Protein AF-A0A7S3H6M9-F1 (afdb_monomer_lite)

Structure (mmCIF, N/CA/C/O backbone):
data_AF-A0A7S3H6M9-F1
#
_entry.id   AF-A0A7S3H6M9-F1
#
loop_
_atom_site.group_PDB
_atom_site.id
_atom_site.type_symbol
_atom_site.label_atom_id
_atom_site.label_alt_id
_atom_site.label_comp_id
_atom_site.label_asym_id
_atom_site.label_entity_id
_atom_site.label_seq_id
_atom_site.pdbx_PDB_ins_code
_atom_site.Cartn_x
_atom_site.Cartn_y
_atom_site.Cartn_z
_atom_site.occupancy
_atom_site.B_iso_or_equiv
_atom_site.auth_seq_id
_atom_site.auth_comp_id
_atom_site.auth_asym_id
_atom_site.auth_atom_id
_atom_site.pdbx_PDB_model_num
ATOM 1 N N . VAL A 1 1 ? -33.401 20.926 17.775 1.00 41.34 1 VAL A N 1
ATOM 2 C CA . VAL A 1 1 ? -32.895 20.623 16.416 1.00 41.34 1 VAL A CA 1
ATOM 3 C C . VAL A 1 1 ? -32.699 19.119 16.359 1.00 41.34 1 VAL A C 1
ATOM 5 O O . VAL A 1 1 ? -32.025 18.623 17.255 1.00 41.34 1 VAL A O 1
ATOM 8 N N . PRO A 1 2 ? -33.356 18.373 15.457 1.00 35.34 2 PRO A N 1
ATOM 9 C CA . PRO A 1 2 ? -33.189 16.928 15.424 1.00 35.34 2 PRO A CA 1
ATOM 10 C C . PRO A 1 2 ? -31.750 16.616 15.009 1.00 35.34 2 PRO A C 1
ATOM 12 O O . PRO A 1 2 ? -31.253 17.169 14.030 1.00 35.34 2 PRO A O 1
ATOM 15 N N . SER A 1 3 ? -31.089 15.779 15.808 1.00 41.53 3 SER A N 1
ATOM 16 C CA . SER A 1 3 ? -29.761 15.234 15.542 1.00 41.53 3 SER A CA 1
ATOM 17 C C . SER A 1 3 ? -29.779 14.544 14.180 1.00 41.53 3 SER A C 1
ATOM 19 O O . SER A 1 3 ? -30.542 13.597 13.982 1.00 41.53 3 SER A O 1
ATOM 21 N N . ALA A 1 4 ? -28.993 15.047 13.228 1.00 44.12 4 ALA A N 1
ATOM 22 C CA . ALA A 1 4 ? -28.746 14.329 11.990 1.00 44.12 4 ALA A CA 1
ATOM 23 C C . ALA A 1 4 ? -28.058 13.016 12.374 1.00 44.12 4 ALA A C 1
ATOM 25 O O . ALA A 1 4 ? -26.964 13.038 12.935 1.00 44.12 4 ALA A O 1
ATOM 26 N N . ALA A 1 5 ? -28.720 11.885 12.127 1.00 42.28 5 ALA A N 1
ATOM 27 C CA . ALA A 1 5 ? -28.075 10.585 12.207 1.00 42.28 5 ALA A CA 1
ATOM 28 C C . ALA A 1 5 ? -26.794 10.660 11.365 1.00 42.28 5 ALA A C 1
ATOM 30 O O . ALA A 1 5 ? -26.870 10.922 10.162 1.00 42.28 5 ALA A O 1
ATOM 31 N N . MET A 1 6 ? -25.629 10.528 12.007 1.00 45.34 6 MET A N 1
ATOM 32 C CA . MET A 1 6 ? -24.361 10.469 11.287 1.00 45.34 6 MET A CA 1
ATOM 33 C C . MET A 1 6 ? -24.470 9.309 10.303 1.00 45.34 6 MET A C 1
ATOM 35 O O . MET A 1 6 ? -24.822 8.195 10.696 1.00 45.34 6 MET A O 1
ATOM 39 N N . ALA A 1 7 ? -24.258 9.593 9.018 1.00 55.66 7 ALA A N 1
ATOM 40 C CA . ALA A 1 7 ? -24.188 8.550 8.011 1.00 55.66 7 ALA A CA 1
ATOM 41 C C . ALA A 1 7 ? -23.148 7.525 8.477 1.00 55.66 7 ALA A C 1
ATOM 43 O O . ALA A 1 7 ? -22.018 7.894 8.786 1.00 55.66 7 ALA A O 1
ATOM 44 N N . VAL A 1 8 ? -23.559 6.262 8.589 1.00 64.19 8 VAL A N 1
ATOM 45 C CA . VAL A 1 8 ? -22.667 5.166 8.971 1.00 64.19 8 VAL A CA 1
ATOM 46 C C . VAL A 1 8 ? -21.551 5.107 7.934 1.00 64.19 8 VAL A C 1
ATOM 48 O O . VAL A 1 8 ? -21.835 4.990 6.740 1.00 64.19 8 VAL A O 1
ATOM 51 N N . PHE A 1 9 ? -20.299 5.216 8.374 1.00 81.94 9 PHE A N 1
ATOM 52 C CA . PHE A 1 9 ? -19.151 5.035 7.500 1.00 81.94 9 PHE A CA 1
ATOM 53 C C . PHE A 1 9 ? -19.193 3.633 6.895 1.00 81.94 9 PHE A C 1
ATOM 55 O O . PHE A 1 9 ? -19.089 2.625 7.593 1.00 81.94 9 PHE A O 1
ATOM 62 N N . ALA A 1 10 ? -19.403 3.577 5.584 1.00 84.31 10 ALA A N 1
ATOM 63 C CA . ALA A 1 10 ? -19.536 2.340 4.835 1.00 84.31 10 ALA A CA 1
ATOM 64 C C . ALA A 1 10 ? -18.488 2.341 3.717 1.00 84.31 10 ALA A C 1
ATOM 66 O O . ALA A 1 10 ? -18.721 2.942 2.664 1.00 84.31 10 ALA A O 1
ATOM 67 N N . PRO A 1 11 ? -17.316 1.724 3.934 1.00 92.12 11 PRO A N 1
ATOM 68 C CA . PRO A 1 11 ? -16.320 1.605 2.886 1.00 92.12 11 PRO A CA 1
ATOM 69 C C . PRO A 1 11 ? -16.842 0.723 1.744 1.00 92.12 11 PRO A C 1
ATOM 71 O O . PRO A 1 11 ? -17.462 -0.319 1.966 1.00 92.12 11 PRO A O 1
ATOM 74 N N . CYS A 1 12 ? -16.567 1.123 0.507 1.00 96.12 12 CYS A N 1
ATOM 75 C CA . CYS A 1 12 ? -16.912 0.348 -0.677 1.00 96.12 12 CYS A CA 1
ATOM 76 C C . CYS A 1 12 ? -15.861 -0.736 -0.904 1.00 96.12 12 CYS A C 1
ATOM 78 O O . CYS A 1 12 ? -14.661 -0.464 -0.826 1.00 96.12 12 CYS A O 1
ATOM 80 N N . GLN A 1 13 ? -16.293 -1.952 -1.245 1.00 97.06 13 GLN A N 1
ATOM 81 C CA . GLN A 1 13 ? -15.363 -2.983 -1.694 1.00 97.06 13 GLN A CA 1
ATOM 82 C C . GLN A 1 13 ? -14.607 -2.480 -2.929 1.00 97.06 13 GLN A C 1
ATOM 84 O O . GLN A 1 13 ? -15.208 -2.013 -3.897 1.00 97.06 13 GLN A O 1
ATOM 89 N N . PHE A 1 14 ? -13.285 -2.590 -2.889 1.00 97.94 14 PHE A N 1
ATOM 90 C CA . PHE A 1 14 ? -12.404 -2.201 -3.976 1.00 97.94 14 PHE A CA 1
ATOM 91 C C . PHE A 1 14 ? -11.792 -3.453 -4.593 1.00 97.94 14 PHE A C 1
ATOM 93 O O . PHE A 1 14 ? -11.397 -4.381 -3.890 1.00 97.94 14 PHE A O 1
ATOM 100 N N . LYS A 1 15 ? -11.709 -3.489 -5.921 1.00 98.00 15 LYS A N 1
ATOM 101 C CA . LYS A 1 15 ? -11.002 -4.542 -6.645 1.00 98.00 15 LYS A CA 1
ATOM 102 C C . LYS A 1 15 ? -9.942 -3.885 -7.504 1.00 98.00 15 LYS A C 1
ATOM 104 O O . LYS A 1 15 ? -10.255 -3.027 -8.325 1.00 98.00 15 LYS A O 1
ATOM 109 N N . ILE A 1 16 ? -8.699 -4.311 -7.329 1.00 98.12 16 ILE A N 1
ATOM 110 C CA . ILE A 1 16 ? -7.593 -3.834 -8.146 1.00 98.12 16 ILE A CA 1
ATOM 111 C C . ILE A 1 16 ? -7.808 -4.364 -9.557 1.00 98.12 16 ILE A C 1
ATOM 113 O O . ILE A 1 16 ? -7.846 -5.577 -9.778 1.00 98.12 16 ILE A O 1
ATOM 117 N N . ARG A 1 17 ? -7.956 -3.441 -10.503 1.00 97.56 17 ARG A N 1
ATOM 118 C CA . ARG A 1 17 ? -8.032 -3.738 -11.926 1.00 97.56 17 ARG A CA 1
ATOM 119 C C . ARG A 1 17 ? -7.321 -2.642 -12.698 1.00 97.56 17 ARG A C 1
ATOM 121 O O . ARG A 1 17 ? -7.764 -1.501 -12.713 1.00 97.56 17 ARG A O 1
ATOM 128 N N . VAL A 1 18 ? -6.210 -2.997 -13.325 1.00 97.56 18 VAL A N 1
ATOM 129 C CA . VAL A 1 18 ? -5.505 -2.123 -14.264 1.00 97.56 18 VAL A CA 1
ATOM 130 C C . VAL A 1 18 ? -6.024 -2.409 -15.666 1.00 97.56 18 VAL A C 1
ATOM 132 O O . VAL A 1 18 ? -6.069 -3.568 -16.079 1.00 97.56 18 VAL A O 1
ATOM 135 N N . GLU A 1 19 ? -6.416 -1.376 -16.401 1.00 98.06 19 GLU A N 1
ATOM 136 C CA . GLU A 1 19 ? -6.910 -1.513 -17.774 1.00 98.06 19 GLU A CA 1
ATOM 137 C C . GLU A 1 19 ? -5.847 -2.108 -18.709 1.00 98.06 19 GLU A C 1
ATOM 139 O O . GLU A 1 19 ? -4.654 -1.832 -18.565 1.00 98.06 19 GLU A O 1
ATOM 144 N N . ASP A 1 20 ? -6.269 -2.923 -19.683 1.00 98.06 20 ASP A N 1
ATOM 145 C CA . ASP A 1 20 ? -5.345 -3.541 -20.652 1.00 98.06 20 ASP A CA 1
ATOM 146 C C . ASP A 1 20 ? -4.549 -2.480 -21.430 1.00 98.06 20 ASP A C 1
ATOM 148 O O . ASP A 1 20 ? -3.353 -2.650 -21.650 1.00 98.06 20 ASP A O 1
ATOM 152 N N . SER A 1 21 ? -5.163 -1.331 -21.727 1.00 98.44 21 SER A N 1
ATOM 153 C CA . SER A 1 21 ? -4.506 -0.205 -22.402 1.00 98.44 21 SER A CA 1
ATOM 154 C C . SER A 1 21 ? -3.300 0.351 -21.636 1.00 98.44 21 SER A C 1
ATOM 156 O O . SER A 1 21 ? -2.314 0.748 -22.253 1.00 98.44 21 SER A O 1
ATOM 158 N N . VAL A 1 22 ? -3.339 0.344 -20.299 1.00 98.25 22 VAL A N 1
ATOM 159 C CA . VAL A 1 22 ? -2.207 0.761 -19.455 1.00 98.25 22 VAL A CA 1
ATOM 160 C C . VAL A 1 22 ? -1.079 -0.267 -19.534 1.00 98.25 22 VAL A C 1
ATOM 162 O O . VAL A 1 22 ? 0.095 0.099 -19.586 1.00 98.25 22 VAL A O 1
ATOM 165 N N . LEU A 1 23 ? -1.417 -1.558 -19.573 1.00 97.88 23 LEU A N 1
ATOM 166 C CA . LEU A 1 23 ? -0.424 -2.625 -19.709 1.00 97.88 23 LEU A CA 1
ATOM 167 C C . LEU A 1 23 ? 0.213 -2.639 -21.101 1.00 97.88 23 LEU A C 1
ATOM 169 O O . LEU A 1 23 ? 1.404 -2.922 -21.226 1.00 97.88 23 LEU A O 1
ATOM 173 N N . ASP A 1 24 ? -0.554 -2.318 -22.137 1.00 97.56 24 ASP A N 1
ATOM 174 C CA . ASP A 1 24 ? -0.051 -2.215 -23.503 1.00 97.56 24 ASP A CA 1
ATOM 175 C C . ASP A 1 24 ? 0.858 -0.991 -23.681 1.00 97.56 24 ASP A C 1
ATOM 177 O O . ASP A 1 24 ? 1.941 -1.121 -24.257 1.00 97.56 24 ASP A O 1
ATOM 181 N N . ASP A 1 25 ? 0.497 0.163 -23.104 1.00 98.25 25 ASP A N 1
ATOM 182 C CA . ASP A 1 25 ? 1.386 1.334 -23.040 1.00 98.25 25 ASP A CA 1
ATOM 183 C C . ASP A 1 25 ? 2.686 1.010 -22.281 1.00 98.25 25 ASP A C 1
ATOM 185 O O . ASP A 1 25 ? 3.780 1.324 -22.759 1.00 98.25 25 ASP A O 1
ATOM 189 N N . LEU A 1 26 ? 2.606 0.296 -21.152 1.00 97.69 26 LEU A N 1
ATOM 190 C CA . LEU A 1 26 ? 3.786 -0.164 -20.414 1.00 97.69 26 LEU A CA 1
ATOM 191 C C . LEU A 1 26 ? 4.688 -1.064 -21.273 1.00 97.69 26 LEU A C 1
ATOM 193 O O . LEU A 1 26 ? 5.897 -0.832 -21.342 1.00 97.69 26 LEU A O 1
ATOM 197 N N . LYS A 1 27 ? 4.125 -2.069 -21.956 1.00 96.31 27 LYS A N 1
ATOM 198 C CA . LYS A 1 27 ? 4.887 -2.957 -22.853 1.00 96.31 27 LYS A CA 1
ATOM 199 C C . LYS A 1 27 ? 5.560 -2.170 -23.970 1.00 96.31 27 LYS A C 1
ATOM 201 O O . LYS A 1 27 ? 6.743 -2.386 -24.235 1.00 96.31 27 LYS A O 1
ATOM 206 N N . TYR A 1 28 ? 4.837 -1.234 -24.585 1.00 97.25 28 TYR A N 1
ATOM 207 C CA . TYR A 1 28 ? 5.389 -0.356 -25.609 1.00 97.25 28 TYR A CA 1
ATOM 208 C C . TYR A 1 28 ? 6.584 0.440 -25.065 1.00 97.25 28 TYR A C 1
ATOM 210 O O . TYR A 1 28 ? 7.650 0.447 -25.683 1.00 97.25 28 TYR A O 1
ATOM 218 N N . ARG A 1 29 ? 6.470 1.047 -23.877 1.00 97.25 29 ARG A N 1
ATOM 219 C CA . ARG A 1 29 ? 7.574 1.799 -23.254 1.00 97.25 29 ARG A CA 1
ATOM 220 C C . ARG A 1 29 ? 8.776 0.921 -22.928 1.00 97.25 29 ARG A C 1
ATOM 222 O O . ARG A 1 29 ? 9.899 1.339 -23.189 1.00 97.25 29 ARG A O 1
ATOM 229 N N . LEU A 1 30 ? 8.563 -0.289 -22.412 1.00 96.06 30 LEU A N 1
ATOM 230 C CA . LEU A 1 30 ? 9.644 -1.237 -22.117 1.00 96.06 30 LEU A CA 1
ATOM 231 C C . LEU A 1 30 ? 10.384 -1.687 -23.387 1.00 96.06 30 LEU A C 1
ATOM 233 O O . LEU A 1 30 ? 11.599 -1.870 -23.355 1.00 96.06 30 LEU A O 1
ATOM 237 N N . GLN A 1 31 ? 9.682 -1.833 -24.514 1.00 95.31 31 GLN A N 1
ATOM 238 C CA . GLN A 1 31 ? 10.289 -2.169 -25.810 1.00 95.31 31 GLN A CA 1
ATOM 239 C C . GLN A 1 31 ? 11.111 -1.018 -26.405 1.00 95.31 31 GLN A C 1
ATOM 241 O O . GLN A 1 31 ? 12.096 -1.265 -27.097 1.00 95.31 31 GLN A O 1
ATOM 246 N N . HIS A 1 32 ? 10.723 0.227 -26.126 1.00 94.94 32 HIS A N 1
ATOM 247 C CA . HIS A 1 32 ? 11.356 1.427 -26.683 1.00 94.94 32 HIS A CA 1
ATOM 248 C C . HIS A 1 32 ? 12.275 2.149 -25.687 1.00 94.94 32 HIS A C 1
ATOM 250 O O . HIS A 1 32 ? 12.793 3.229 -25.989 1.00 94.94 32 HIS A O 1
ATOM 256 N N . ALA A 1 33 ? 12.490 1.565 -24.506 1.00 92.94 33 ALA A N 1
ATOM 257 C CA . ALA A 1 33 ? 13.378 2.106 -23.494 1.00 92.94 33 ALA A CA 1
ATOM 258 C C . ALA A 1 33 ? 14.815 2.166 -24.028 1.00 92.94 33 ALA A C 1
ATOM 260 O O . ALA A 1 33 ? 15.361 1.185 -24.536 1.00 92.94 33 ALA A O 1
ATOM 261 N N . ARG A 1 34 ? 15.443 3.337 -23.905 1.00 90.44 34 ARG A N 1
ATOM 262 C CA . ARG A 1 34 ? 16.854 3.530 -24.246 1.00 90.44 34 ARG A CA 1
ATOM 263 C C . ARG A 1 34 ? 17.679 3.325 -22.987 1.00 90.44 34 ARG A C 1
ATOM 265 O O . ARG A 1 34 ? 17.481 4.040 -22.010 1.00 90.44 34 ARG A O 1
ATOM 272 N N . VAL A 1 35 ? 18.597 2.370 -23.032 1.00 84.94 35 VAL A N 1
ATOM 273 C CA . VAL A 1 35 ? 19.595 2.150 -21.982 1.00 84.94 35 VAL A CA 1
ATOM 274 C C . VAL A 1 35 ? 20.947 2.584 -22.532 1.00 84.94 35 VAL A C 1
ATOM 276 O O . VAL A 1 35 ? 21.276 2.283 -23.685 1.00 84.94 35 VAL A O 1
ATOM 279 N N . ASP A 1 36 ? 21.719 3.314 -21.729 1.00 80.19 36 ASP A N 1
ATOM 280 C CA . ASP A 1 36 ? 23.060 3.733 -22.120 1.00 80.19 36 ASP A CA 1
ATOM 281 C C . ASP A 1 36 ? 23.942 2.526 -22.433 1.00 80.19 36 ASP A C 1
ATOM 283 O O . ASP A 1 36 ? 23.852 1.466 -21.817 1.00 80.19 36 ASP A O 1
ATOM 287 N N . LYS A 1 37 ? 24.810 2.679 -23.435 1.00 73.56 37 LYS A N 1
ATOM 288 C CA . LYS A 1 37 ? 25.593 1.560 -23.983 1.00 73.56 37 LYS A CA 1
ATOM 289 C C . LYS A 1 37 ? 26.835 1.215 -23.162 1.00 73.56 37 LYS A C 1
ATOM 291 O O . LYS A 1 37 ? 27.506 0.234 -23.475 1.00 73.56 37 LYS A O 1
ATOM 296 N N . LYS A 1 38 ? 27.189 2.033 -22.169 1.00 69.19 38 LYS A N 1
ATOM 297 C CA . LYS A 1 38 ? 28.435 1.906 -21.409 1.00 69.19 38 LYS A CA 1
ATOM 298 C C . LYS A 1 38 ? 28.177 2.100 -19.922 1.00 69.19 38 LYS A C 1
ATOM 300 O O . LYS A 1 38 ? 27.494 3.039 -19.534 1.00 69.19 38 LYS A O 1
ATOM 305 N N . ASN A 1 39 ? 28.780 1.231 -19.118 1.00 69.75 39 ASN A N 1
ATOM 306 C CA . ASN A 1 39 ? 29.029 1.522 -17.710 1.00 69.75 39 ASN A CA 1
ATOM 307 C C . ASN A 1 39 ? 30.204 2.501 -17.587 1.00 69.75 39 ASN A C 1
ATOM 309 O O . ASN A 1 39 ? 31.004 2.636 -18.516 1.00 69.75 39 ASN A O 1
ATOM 313 N N . ILE A 1 40 ? 30.327 3.143 -16.426 1.00 66.81 40 ILE A N 1
ATOM 314 C CA . ILE A 1 40 ? 31.533 3.894 -16.070 1.00 66.81 40 ILE A CA 1
ATOM 315 C C . ILE A 1 40 ? 32.720 2.919 -16.061 1.00 66.81 40 ILE A C 1
ATOM 317 O O . ILE A 1 40 ? 32.705 1.895 -15.373 1.00 66.81 40 ILE A O 1
ATOM 321 N N . GLU A 1 41 ? 33.747 3.228 -16.850 1.00 61.62 41 GLU A N 1
ATOM 322 C CA . GLU A 1 41 ? 34.986 2.451 -16.901 1.00 61.62 41 GLU A CA 1
ATOM 323 C C . GLU A 1 41 ? 35.660 2.463 -15.518 1.00 61.62 41 GLU A C 1
ATOM 325 O O . GLU A 1 41 ? 35.722 3.499 -14.861 1.00 61.62 41 GLU A O 1
ATOM 330 N N . ASN A 1 42 ? 36.147 1.310 -15.050 1.00 55.91 42 ASN A N 1
ATOM 331 C CA . ASN A 1 42 ? 36.744 1.125 -13.716 1.00 55.91 42 ASN A CA 1
ATOM 332 C C . ASN A 1 42 ? 35.825 1.381 -12.505 1.00 55.91 42 ASN A C 1
ATOM 334 O O . ASN A 1 42 ? 36.297 1.272 -11.377 1.00 55.91 42 ASN A O 1
ATOM 338 N N . ALA A 1 43 ? 34.520 1.619 -12.691 1.00 58.34 43 ALA A N 1
ATOM 339 C CA . ALA A 1 43 ? 33.561 1.540 -11.580 1.00 58.34 43 ALA A CA 1
ATOM 340 C C . ALA A 1 43 ? 33.363 0.095 -11.080 1.00 58.34 43 ALA A C 1
ATOM 342 O O . ALA A 1 43 ? 32.792 -0.120 -10.015 1.00 58.34 43 ALA A O 1
ATOM 343 N N . GLY A 1 44 ? 33.866 -0.880 -11.852 1.00 52.62 44 GLY A N 1
ATOM 344 C CA . GLY A 1 44 ? 33.692 -2.306 -11.623 1.00 52.62 44 GLY A CA 1
ATOM 345 C C . GLY A 1 44 ? 32.238 -2.739 -11.828 1.00 52.62 44 GLY A C 1
ATOM 346 O O . GLY A 1 44 ? 31.298 -2.024 -11.501 1.00 52.62 44 GLY A O 1
ATOM 347 N N . HIS A 1 45 ? 32.029 -3.975 -12.286 1.00 52.66 45 HIS A N 1
ATOM 348 C CA . HIS A 1 45 ? 31.024 -4.755 -11.567 1.00 52.66 45 HIS A CA 1
ATOM 349 C C . HIS A 1 45 ? 31.643 -4.894 -10.194 1.00 52.66 45 HIS A C 1
ATOM 351 O O . HIS A 1 45 ? 32.584 -5.672 -10.060 1.00 52.66 45 HIS A O 1
ATOM 357 N N . ASP A 1 46 ? 31.269 -4.039 -9.251 1.00 52.09 46 ASP A N 1
ATOM 358 C CA . ASP A 1 46 ? 31.824 -4.149 -7.919 1.00 52.09 46 ASP A CA 1
ATOM 359 C C . ASP A 1 46 ? 31.653 -5.606 -7.458 1.00 52.09 46 ASP A C 1
ATOM 361 O O . ASP A 1 46 ? 30.513 -6.058 -7.316 1.00 52.09 46 ASP A O 1
ATOM 365 N N . PRO A 1 47 ? 32.748 -6.363 -7.258 1.00 49.19 47 PRO A N 1
ATOM 366 C CA . PRO A 1 47 ? 32.654 -7.756 -6.848 1.00 49.19 47 PRO A CA 1
ATOM 367 C C . PRO A 1 47 ? 31.993 -7.903 -5.471 1.00 49.19 47 PRO A C 1
ATOM 369 O O . PRO A 1 47 ? 31.535 -8.990 -5.131 1.00 49.19 47 PRO A O 1
ATOM 372 N N . SER A 1 48 ? 31.931 -6.819 -4.685 1.00 55.78 48 SER A N 1
ATOM 373 C CA . SER A 1 48 ? 31.202 -6.744 -3.419 1.00 55.78 48 SER A CA 1
ATOM 374 C C . SER A 1 48 ? 29.719 -6.380 -3.572 1.00 55.78 48 SER A C 1
ATOM 376 O O . SER A 1 48 ? 28.957 -6.539 -2.621 1.00 55.78 48 SER A O 1
ATOM 378 N N . GLY A 1 49 ? 29.285 -5.924 -4.754 1.00 56.66 49 GLY A N 1
ATOM 379 C CA . GLY A 1 49 ? 27.905 -5.516 -5.012 1.00 56.66 49 GLY A CA 1
ATOM 380 C C . GLY A 1 49 ? 27.474 -4.235 -4.287 1.00 56.66 49 GLY A C 1
ATOM 381 O O . GLY A 1 49 ? 26.301 -4.120 -3.948 1.00 56.66 49 GLY A O 1
ATOM 382 N N . SER A 1 50 ? 28.367 -3.271 -4.037 1.00 63.06 50 SER A N 1
ATOM 383 C CA . SER A 1 50 ? 28.074 -2.079 -3.216 1.00 63.06 50 SER A CA 1
ATOM 384 C C . SER A 1 50 ? 27.111 -1.066 -3.835 1.00 63.06 50 SER A C 1
ATOM 386 O O . SER A 1 50 ? 26.615 -0.211 -3.106 1.00 63.06 50 SER A O 1
ATOM 388 N N . TRP A 1 51 ? 26.858 -1.113 -5.153 1.00 75.12 51 TRP A N 1
ATOM 389 C CA . TRP A 1 51 ? 26.009 -0.134 -5.859 1.00 75.12 51 TRP A CA 1
ATOM 390 C C . TRP A 1 51 ? 26.427 1.323 -5.561 1.00 75.12 51 TRP A C 1
ATOM 392 O O . TRP A 1 51 ? 25.597 2.231 -5.563 1.00 75.12 51 TRP A O 1
ATOM 402 N N . ALA A 1 52 ? 27.722 1.562 -5.302 1.00 78.62 52 ALA A N 1
ATOM 403 C CA . ALA A 1 52 ? 28.232 2.850 -4.819 1.00 78.62 52 ALA A CA 1
ATOM 404 C C . ALA A 1 52 ? 27.936 4.038 -5.754 1.00 78.62 52 ALA A C 1
ATOM 406 O O . ALA A 1 52 ? 27.885 5.180 -5.303 1.00 78.62 52 ALA A O 1
ATOM 407 N N . TYR A 1 53 ? 27.711 3.769 -7.043 1.00 78.94 53 TYR A N 1
ATOM 408 C CA . TYR A 1 53 ? 27.360 4.764 -8.063 1.00 78.94 53 TYR A CA 1
ATOM 409 C C . TYR A 1 53 ? 25.926 4.600 -8.592 1.00 78.94 53 TYR A C 1
ATOM 411 O O . TYR A 1 53 ? 25.582 5.130 -9.646 1.00 78.94 53 TYR A O 1
ATOM 419 N N . GLY A 1 54 ? 25.080 3.875 -7.859 1.00 81.62 54 GLY A N 1
ATOM 420 C CA . GLY A 1 54 ? 23.722 3.537 -8.266 1.00 81.62 54 GLY A CA 1
ATOM 421 C C . GLY A 1 54 ? 23.628 2.191 -8.982 1.00 81.62 54 GLY A C 1
ATOM 422 O O . GLY A 1 54 ? 24.494 1.324 -8.856 1.00 81.62 54 GLY A O 1
ATOM 423 N N . THR A 1 55 ? 22.517 1.998 -9.691 1.00 84.56 55 THR A N 1
ATOM 424 C CA . THR A 1 55 ? 22.169 0.721 -10.321 1.00 84.56 55 THR A CA 1
ATOM 425 C C . THR A 1 55 ? 23.132 0.372 -11.451 1.00 84.56 55 THR A C 1
ATOM 427 O O . THR A 1 55 ? 23.290 1.136 -12.401 1.00 84.56 55 THR A O 1
ATOM 430 N N . ASP A 1 56 ? 23.723 -0.820 -11.377 1.00 82.25 56 ASP A N 1
ATOM 431 C CA . ASP A 1 56 ? 24.521 -1.370 -12.470 1.00 82.25 56 ASP A CA 1
ATOM 432 C C . ASP A 1 56 ? 23.661 -1.610 -13.725 1.00 82.25 56 ASP A C 1
ATOM 434 O O . ASP A 1 56 ? 22.541 -2.128 -13.650 1.00 82.25 56 ASP A O 1
ATOM 438 N N . ARG A 1 57 ? 24.200 -1.274 -14.903 1.00 84.31 57 ARG A N 1
ATOM 439 C CA . ARG A 1 57 ? 23.507 -1.451 -16.186 1.00 84.31 57 ARG A CA 1
ATOM 440 C C . ARG A 1 57 ? 23.137 -2.902 -16.460 1.00 84.31 57 ARG A C 1
ATOM 442 O O . ARG A 1 57 ? 22.036 -3.147 -16.941 1.00 84.31 57 ARG A O 1
ATOM 449 N N . GLY A 1 58 ? 24.036 -3.853 -16.204 1.00 83.25 58 GLY A N 1
ATOM 450 C CA . GLY A 1 58 ? 23.780 -5.268 -16.468 1.00 83.25 58 GLY A CA 1
ATOM 451 C C . GLY A 1 58 ? 22.610 -5.784 -15.633 1.00 83.25 58 GLY A C 1
ATOM 452 O O . GLY A 1 58 ? 21.744 -6.494 -16.145 1.00 83.25 58 GLY A O 1
ATOM 453 N N . VAL A 1 59 ? 22.534 -5.357 -14.372 1.00 85.94 59 VAL A N 1
ATOM 454 C CA . VAL A 1 59 ? 21.393 -5.625 -13.485 1.00 85.94 59 VAL A CA 1
ATOM 455 C C . VAL A 1 59 ? 20.111 -4.955 -13.996 1.00 85.94 59 VAL A C 1
ATOM 457 O O . VAL A 1 59 ? 19.067 -5.606 -14.073 1.00 85.94 59 VAL A O 1
ATOM 460 N N . LEU A 1 60 ? 20.172 -3.681 -14.396 1.00 88.75 60 LEU A N 1
ATOM 461 C CA . LEU A 1 60 ? 19.022 -2.971 -14.964 1.00 88.75 60 LEU A CA 1
ATOM 462 C C . LEU A 1 60 ? 18.489 -3.665 -16.227 1.00 88.75 60 LEU A C 1
ATOM 464 O O . LEU A 1 60 ? 17.284 -3.869 -16.351 1.00 88.75 60 LEU A O 1
ATOM 468 N N . GLU A 1 61 ? 19.368 -4.075 -17.143 1.00 89.12 61 GLU A N 1
ATOM 469 C CA . GLU A 1 61 ? 18.992 -4.802 -18.360 1.00 89.12 61 GLU A CA 1
ATOM 470 C C . GLU A 1 61 ? 18.330 -6.147 -18.037 1.00 89.12 61 GLU A C 1
ATOM 472 O O . GLU A 1 61 ? 17.337 -6.509 -18.669 1.00 89.12 61 GLU A O 1
ATOM 477 N N . GLN A 1 62 ? 18.810 -6.871 -17.020 1.00 91.06 62 GLN A N 1
ATOM 478 C CA . GLN A 1 62 ? 18.157 -8.099 -16.553 1.00 91.06 62 GLN A CA 1
ATOM 479 C C . GLN A 1 62 ? 16.736 -7.837 -16.037 1.00 91.06 62 GLN A C 1
ATOM 481 O O . GLN A 1 62 ? 15.818 -8.586 -16.390 1.00 91.06 62 GLN A O 1
ATOM 486 N N . TYR A 1 63 ? 16.532 -6.774 -15.252 1.00 93.50 63 TYR A N 1
ATOM 487 C CA . TYR A 1 63 ? 15.201 -6.394 -14.774 1.00 93.50 63 TYR A CA 1
ATOM 488 C C . TYR A 1 63 ? 14.281 -5.948 -15.909 1.00 93.50 63 TYR A C 1
ATOM 490 O O . TYR A 1 63 ? 13.144 -6.412 -15.970 1.00 93.50 63 TYR A O 1
ATOM 498 N N . LEU A 1 64 ? 14.764 -5.122 -16.841 1.00 94.12 64 LEU A N 1
ATOM 499 C CA . LEU A 1 64 ? 13.990 -4.686 -18.006 1.00 94.12 64 LEU A CA 1
ATOM 500 C C . LEU A 1 64 ? 13.577 -5.872 -18.884 1.00 94.12 64 LEU A C 1
ATOM 502 O O . LEU A 1 64 ? 12.414 -5.967 -19.268 1.00 94.12 64 LEU A O 1
ATOM 506 N N . ASN A 1 65 ? 14.491 -6.810 -19.146 1.00 94.44 65 ASN A N 1
ATOM 507 C CA . ASN A 1 65 ? 14.188 -8.023 -19.907 1.00 94.44 65 ASN A CA 1
ATOM 508 C C . ASN A 1 65 ? 13.157 -8.898 -19.180 1.00 94.44 65 ASN A C 1
ATOM 510 O O . ASN A 1 65 ? 12.204 -9.376 -19.790 1.00 94.44 65 ASN A O 1
ATOM 514 N N . HIS A 1 66 ? 13.297 -9.091 -17.864 1.00 96.81 66 HIS A N 1
ATOM 515 C CA . HIS A 1 66 ? 12.295 -9.832 -17.099 1.00 96.81 66 HIS A CA 1
ATOM 516 C C . HIS A 1 66 ? 10.929 -9.135 -17.135 1.00 96.81 66 HIS A C 1
ATOM 518 O O . HIS A 1 66 ? 9.924 -9.797 -17.379 1.00 96.81 66 HIS A O 1
ATOM 524 N N . TRP A 1 67 ? 10.888 -7.819 -16.920 1.00 97.38 67 TRP A N 1
ATOM 525 C CA . TRP A 1 67 ? 9.641 -7.060 -16.900 1.00 97.38 67 TRP A CA 1
ATOM 526 C C . TRP A 1 67 ? 8.942 -7.083 -18.262 1.00 97.38 67 TRP A C 1
ATOM 528 O O . TRP A 1 67 ? 7.738 -7.307 -18.332 1.00 97.38 67 TRP A O 1
ATOM 538 N N . ARG A 1 68 ? 9.702 -6.929 -19.348 1.00 95.69 68 ARG A N 1
ATOM 539 C CA . ARG A 1 68 ? 9.174 -6.958 -20.714 1.00 95.69 68 ARG A CA 1
ATOM 540 C C . ARG A 1 68 ? 8.652 -8.338 -21.113 1.00 95.69 68 ARG A C 1
ATOM 542 O O . ARG A 1 68 ? 7.576 -8.426 -21.696 1.00 95.69 68 ARG A O 1
ATOM 549 N N . ASP A 1 69 ? 9.414 -9.391 -20.816 1.00 95.38 69 ASP A N 1
ATOM 550 C CA . ASP A 1 69 ? 9.231 -10.689 -21.480 1.00 95.38 69 ASP A CA 1
ATOM 551 C C . ASP A 1 69 ? 8.619 -11.770 -20.577 1.00 95.38 69 ASP A C 1
ATOM 553 O O . ASP A 1 69 ? 8.136 -12.786 -21.075 1.00 95.38 69 ASP A O 1
ATOM 557 N N . ARG A 1 70 ? 8.676 -11.610 -19.247 1.00 96.81 70 ARG A N 1
ATOM 558 C CA . ARG A 1 70 ? 8.320 -12.680 -18.291 1.00 96.81 70 ARG A CA 1
ATOM 559 C C . ARG A 1 70 ? 7.391 -12.254 -17.165 1.00 96.81 70 ARG A C 1
ATOM 561 O O . ARG A 1 70 ? 6.757 -13.115 -16.556 1.00 96.81 70 ARG A O 1
ATOM 568 N N . PHE A 1 71 ? 7.338 -10.968 -16.848 1.00 97.75 71 PHE A N 1
ATOM 569 C CA . PHE A 1 71 ? 6.510 -10.479 -15.761 1.00 97.75 71 PHE A CA 1
ATOM 570 C C . PHE A 1 71 ? 5.038 -10.428 -16.180 1.00 97.75 71 PHE A C 1
ATOM 572 O O . PHE A 1 71 ? 4.649 -9.703 -17.093 1.00 97.75 71 PHE A O 1
ATOM 579 N N . ASP A 1 72 ? 4.214 -11.190 -15.470 1.00 97.62 72 ASP A N 1
ATOM 580 C CA . ASP A 1 72 ? 2.772 -11.242 -15.675 1.00 97.62 72 ASP A CA 1
ATOM 581 C C . ASP A 1 72 ? 2.061 -10.387 -14.619 1.00 97.62 72 ASP A C 1
ATOM 583 O O . ASP A 1 72 ? 1.944 -10.783 -13.453 1.00 97.62 72 ASP A O 1
ATOM 587 N N . TRP A 1 73 ? 1.580 -9.211 -15.038 1.00 98.00 73 TRP A N 1
ATOM 588 C CA . TRP A 1 73 ? 0.809 -8.319 -14.172 1.00 98.00 73 TRP A CA 1
ATOM 589 C C . TRP A 1 73 ? -0.532 -8.923 -13.754 1.00 98.00 73 TRP A C 1
ATOM 591 O O . TRP A 1 73 ? -0.940 -8.730 -12.614 1.00 98.00 73 TRP A O 1
ATOM 601 N N . ARG A 1 74 ? -1.211 -9.684 -14.622 1.00 97.88 74 ARG A N 1
ATOM 602 C CA . ARG A 1 74 ? -2.526 -10.262 -14.298 1.00 97.88 74 ARG A CA 1
ATOM 603 C C . ARG A 1 74 ? -2.406 -11.264 -13.157 1.00 97.88 74 ARG A C 1
ATOM 605 O O . ARG A 1 74 ? -3.198 -11.220 -12.222 1.00 97.88 74 ARG A O 1
ATOM 612 N N . LYS A 1 75 ? -1.326 -12.046 -13.138 1.00 97.94 75 LYS A N 1
ATOM 613 C CA . LYS A 1 75 ? -0.992 -12.904 -11.995 1.00 97.94 75 LYS A CA 1
ATOM 614 C C . LYS A 1 75 ? -0.751 -12.120 -10.697 1.00 97.94 75 LYS A C 1
ATOM 616 O O . LYS A 1 75 ? -1.115 -12.605 -9.626 1.00 97.94 75 LYS A O 1
ATOM 621 N N . GLN A 1 76 ? -0.128 -10.939 -10.762 1.00 97.69 76 GLN A N 1
ATOM 622 C CA . GLN A 1 76 ? 0.066 -10.101 -9.569 1.00 97.69 76 GLN A CA 1
ATOM 623 C C . GLN A 1 76 ? -1.237 -9.444 -9.117 1.00 97.69 76 GLN A C 1
ATOM 625 O O . GLN A 1 76 ? -1.513 -9.413 -7.924 1.00 97.69 76 GLN A O 1
ATOM 630 N N . GLU A 1 77 ? -2.060 -8.977 -10.052 1.00 97.81 77 GLU A N 1
ATOM 631 C CA . GLU A 1 77 ? -3.396 -8.438 -9.795 1.00 97.81 77 GLU A CA 1
ATOM 632 C C . GLU A 1 77 ? -4.282 -9.466 -9.079 1.00 97.81 77 GLU A C 1
ATOM 634 O O . GLU A 1 77 ? -4.901 -9.147 -8.063 1.00 97.81 77 GLU A O 1
ATOM 639 N N . ASP A 1 78 ? -4.271 -10.723 -9.528 1.00 98.00 78 ASP A N 1
ATOM 640 C CA . ASP A 1 78 ? -4.965 -11.822 -8.851 1.00 98.00 78 ASP A CA 1
ATOM 641 C C . ASP A 1 78 ? -4.404 -12.084 -7.450 1.00 98.00 78 ASP A C 1
ATOM 643 O O . ASP A 1 78 ? -5.159 -12.360 -6.519 1.00 98.00 78 ASP A O 1
ATOM 647 N N . ALA A 1 79 ? -3.081 -12.008 -7.273 1.00 97.19 79 ALA A N 1
ATOM 648 C CA . ALA A 1 79 ? -2.446 -12.206 -5.974 1.00 97.19 79 ALA A CA 1
ATOM 649 C C . ALA A 1 79 ? -2.776 -11.082 -4.980 1.00 97.19 79 ALA A C 1
ATOM 651 O O . ALA A 1 79 ? -3.025 -11.376 -3.812 1.00 97.19 79 ALA A O 1
ATOM 652 N N . LEU A 1 80 ? -2.804 -9.829 -5.440 1.00 97.94 80 LEU A N 1
ATOM 653 C CA . LEU A 1 80 ? -3.177 -8.659 -4.645 1.00 97.94 80 LEU A CA 1
ATOM 654 C C . LEU A 1 80 ? -4.623 -8.784 -4.157 1.00 97.94 80 LEU A C 1
ATOM 656 O O . LEU A 1 80 ? -4.876 -8.757 -2.957 1.00 97.94 80 LEU A O 1
ATOM 660 N N . ASN A 1 81 ? -5.549 -9.071 -5.076 1.00 98.19 81 ASN A N 1
ATOM 661 C CA . ASN A 1 81 ? -6.980 -9.200 -4.793 1.00 98.19 81 ASN A CA 1
ATOM 662 C C . ASN A 1 81 ? -7.366 -10.404 -3.905 1.00 98.19 81 ASN A C 1
ATOM 664 O O . ASN A 1 81 ? -8.551 -10.608 -3.643 1.00 98.19 81 ASN A O 1
ATOM 668 N N . LYS A 1 82 ? -6.405 -11.214 -3.431 1.00 97.62 82 LYS A N 1
ATOM 669 C CA . LYS A 1 82 ? -6.658 -12.226 -2.388 1.00 97.62 82 LYS A CA 1
ATOM 670 C C . LYS A 1 82 ? -6.930 -11.601 -1.025 1.00 97.62 82 LYS A C 1
ATOM 672 O O . LYS A 1 82 ? -7.509 -12.264 -0.168 1.00 97.62 82 LYS A O 1
ATOM 677 N N . LEU A 1 83 ? -6.479 -10.367 -0.809 1.00 98.19 83 LEU A N 1
ATOM 678 C CA . LEU A 1 83 ? -6.782 -9.614 0.396 1.00 98.19 83 LEU A CA 1
ATOM 679 C C . LEU A 1 83 ? -8.035 -8.749 0.195 1.00 98.19 83 LEU A C 1
ATOM 681 O O . LEU A 1 83 ? -8.340 -8.342 -0.925 1.00 98.19 83 LEU A O 1
ATOM 685 N N . PRO A 1 84 ? -8.788 -8.471 1.269 1.00 97.94 84 PRO A N 1
ATOM 686 C CA . PRO A 1 84 ? -9.989 -7.650 1.196 1.00 97.94 84 PRO A CA 1
ATOM 687 C C . PRO A 1 84 ? -9.620 -6.161 1.111 1.00 97.94 84 PRO A C 1
ATOM 689 O O . PRO A 1 84 ? -9.238 -5.536 2.103 1.00 97.94 84 PRO A O 1
ATOM 692 N N . HIS A 1 85 ? -9.713 -5.606 -0.097 1.00 98.62 85 HIS A N 1
ATOM 693 C CA . HIS A 1 85 ? -9.462 -4.195 -0.372 1.00 98.62 85 HIS A CA 1
ATOM 694 C C . HIS A 1 85 ? -10.745 -3.369 -0.300 1.00 98.62 85 HIS A C 1
ATOM 696 O O . HIS A 1 85 ? -11.820 -3.804 -0.722 1.00 98.62 85 HIS A O 1
ATOM 702 N N . PHE A 1 86 ? -10.601 -2.138 0.172 1.00 98.62 86 PHE A N 1
ATOM 703 C CA . PHE A 1 86 ? -11.680 -1.179 0.310 1.00 98.62 86 PHE A CA 1
ATOM 704 C C . PHE A 1 86 ? -11.238 0.219 -0.112 1.00 98.62 86 PHE A C 1
ATOM 706 O O . PHE A 1 86 ? -10.055 0.562 -0.072 1.00 98.62 86 PHE A O 1
ATOM 713 N N . MET A 1 87 ? -12.221 1.019 -0.506 1.00 97.81 87 MET A N 1
ATOM 714 C CA . MET A 1 87 ? -12.091 2.444 -0.762 1.00 97.81 87 MET A CA 1
ATOM 715 C C . MET A 1 87 ? -13.122 3.179 0.082 1.00 97.81 87 MET A C 1
ATOM 717 O O . MET A 1 87 ? -14.293 2.793 0.107 1.00 97.81 87 MET A O 1
ATOM 721 N N . ALA A 1 88 ? -12.712 4.253 0.745 1.00 94.81 88 ALA A N 1
ATOM 722 C CA . ALA A 1 88 ? -13.639 5.098 1.477 1.00 94.81 88 ALA A CA 1
ATOM 723 C C . ALA A 1 88 ? -13.337 6.572 1.273 1.00 94.81 88 ALA A C 1
ATOM 725 O O . ALA A 1 88 ? -12.188 7.003 1.380 1.00 94.81 88 ALA A O 1
ATOM 726 N N . LYS A 1 89 ? -14.400 7.350 1.073 1.00 93.12 89 LYS A N 1
ATOM 727 C CA . LYS A 1 89 ? -14.320 8.801 1.099 1.00 93.12 89 LYS A CA 1
ATOM 728 C C . LYS A 1 89 ? -14.225 9.262 2.546 1.00 93.12 89 LYS A C 1
ATOM 730 O O . LYS A 1 89 ? -15.206 9.230 3.286 1.00 93.12 89 LYS A O 1
ATOM 735 N N . LEU A 1 90 ? -13.034 9.672 2.956 1.00 90.25 90 LEU A N 1
ATOM 736 C CA . LEU A 1 90 ? -12.759 10.045 4.332 1.00 90.25 90 LEU A CA 1
ATOM 737 C C . LEU A 1 90 ? -12.938 11.551 4.521 1.00 90.25 90 LEU A C 1
ATOM 739 O O . LEU A 1 90 ? -12.125 12.344 4.037 1.00 90.25 90 LEU A O 1
ATOM 743 N N . HIS A 1 91 ? -13.960 11.949 5.275 1.00 85.12 91 HIS A N 1
ATOM 744 C CA . HIS A 1 91 ? -14.080 13.315 5.773 1.00 85.12 91 HIS A CA 1
ATOM 745 C C . HIS A 1 91 ? -13.214 13.462 7.024 1.00 85.12 91 HIS A C 1
ATOM 747 O O . HIS A 1 91 ? -13.486 12.832 8.038 1.00 85.12 91 HIS A O 1
ATOM 753 N N . CYS A 1 92 ? -12.164 14.283 6.981 1.00 73.44 92 CYS A N 1
ATOM 754 C CA . CYS A 1 92 ? -11.361 14.545 8.177 1.00 73.44 92 CYS A CA 1
ATOM 755 C C . CYS A 1 92 ? -11.709 15.925 8.734 1.00 73.44 92 CYS A C 1
ATOM 757 O O . CYS A 1 92 ? -11.367 16.928 8.093 1.00 73.44 92 CYS A O 1
ATOM 759 N N . PRO A 1 93 ? -12.312 16.005 9.933 1.00 71.44 93 PRO A N 1
ATOM 760 C CA . PRO A 1 93 ? -12.705 17.275 10.541 1.00 71.44 93 PRO A CA 1
ATOM 761 C C . PRO A 1 93 ? -11.526 18.228 10.763 1.00 71.44 93 PRO A C 1
ATOM 763 O O . PRO A 1 93 ? -11.680 19.448 10.706 1.00 71.44 93 PRO A O 1
ATOM 766 N N . ILE A 1 94 ? -10.333 17.669 10.985 1.00 70.06 94 ILE A N 1
ATOM 767 C CA . ILE A 1 94 ? -9.120 18.421 11.317 1.00 70.06 94 ILE A CA 1
ATOM 768 C C . ILE A 1 94 ? -8.563 19.111 10.073 1.00 70.06 94 ILE A C 1
ATOM 770 O O . ILE A 1 94 ? -8.314 20.315 10.072 1.00 70.06 94 ILE A O 1
ATOM 774 N N . SER A 1 95 ? -8.435 18.366 8.975 1.00 67.25 95 SER A N 1
ATOM 775 C CA . SER A 1 95 ? -7.913 18.906 7.715 1.00 67.25 95 SER A CA 1
ATOM 776 C C . SER A 1 95 ? -8.994 19.461 6.777 1.00 67.25 95 SER A C 1
ATOM 778 O O . SER A 1 95 ? -8.651 20.005 5.727 1.00 67.25 95 SER A O 1
ATOM 780 N N . ARG A 1 96 ? -10.278 19.361 7.161 1.00 71.75 96 ARG A N 1
ATOM 781 C CA . ARG A 1 96 ? -11.470 19.952 6.512 1.00 71.75 96 ARG A CA 1
ATOM 782 C C . ARG A 1 96 ? -11.586 19.697 5.011 1.00 71.75 96 ARG A C 1
ATOM 784 O O . ARG A 1 96 ? -12.063 20.541 4.256 1.00 71.75 96 ARG A O 1
ATOM 791 N N . ARG A 1 97 ? -11.112 18.541 4.567 1.00 76.31 97 ARG A N 1
ATOM 792 C CA . ARG A 1 97 ? -11.198 18.111 3.169 1.00 76.31 97 ARG A CA 1
ATOM 793 C C . ARG A 1 97 ? -11.666 16.672 3.123 1.00 76.31 97 ARG A C 1
ATOM 795 O O . ARG A 1 97 ? -11.431 15.935 4.078 1.00 76.31 97 ARG A O 1
ATOM 802 N N . ASP A 1 98 ? -12.261 16.266 2.025 1.00 88.62 98 ASP A N 1
ATOM 803 C CA . ASP A 1 98 ? -12.510 14.853 1.781 1.00 88.62 98 ASP A CA 1
ATOM 804 C C . ASP A 1 98 ? -11.338 14.288 0.987 1.00 88.62 98 ASP A C 1
ATOM 806 O O . ASP A 1 98 ? -10.642 15.040 0.301 1.00 88.62 98 ASP A O 1
ATOM 810 N N . LEU A 1 99 ? -11.084 12.996 1.139 1.00 92.00 99 LEU A N 1
ATOM 811 C CA . LEU A 1 99 ? -10.086 12.295 0.346 1.00 92.00 99 LEU A CA 1
ATOM 812 C C . LEU A 1 99 ? -10.494 10.832 0.218 1.00 92.00 99 LEU A C 1
ATOM 814 O O . LEU A 1 99 ? -10.845 10.219 1.231 1.00 92.00 99 LEU A O 1
ATOM 818 N N . ASP A 1 100 ? -10.424 10.277 -0.985 1.00 95.06 100 ASP A N 1
ATOM 819 C CA . ASP A 1 100 ? -10.621 8.841 -1.174 1.00 95.06 100 ASP A CA 1
ATOM 820 C C . ASP A 1 100 ? -9.377 8.071 -0.701 1.00 95.06 100 ASP A C 1
ATOM 822 O O . ASP A 1 100 ? -8.264 8.257 -1.202 1.00 95.06 100 ASP A O 1
ATOM 826 N N . ILE A 1 101 ? -9.557 7.217 0.308 1.00 97.25 101 ILE A N 1
ATOM 827 C CA . ILE A 1 101 ? -8.500 6.398 0.901 1.00 97.25 101 ILE A CA 1
ATOM 828 C C . ILE A 1 101 ? -8.731 4.935 0.556 1.00 97.25 101 ILE A C 1
ATOM 830 O O . ILE A 1 101 ? -9.743 4.340 0.933 1.00 97.25 101 ILE A O 1
ATOM 834 N N . HIS A 1 102 ? -7.735 4.345 -0.096 1.00 98.62 102 HIS A N 1
ATOM 835 C CA . HIS A 1 102 ? -7.629 2.911 -0.276 1.00 98.62 102 HIS A CA 1
ATOM 836 C C . HIS A 1 102 ? -6.999 2.262 0.959 1.00 98.62 102 HIS A C 1
ATOM 838 O O . HIS A 1 102 ? -5.990 2.742 1.486 1.00 98.62 102 HIS A O 1
ATOM 844 N N . PHE A 1 103 ? -7.532 1.117 1.375 1.00 98.81 103 PHE A N 1
ATOM 845 C CA . PHE A 1 103 ? -6.941 0.299 2.427 1.00 98.81 103 PHE A CA 1
ATOM 846 C C . PHE A 1 103 ? -7.302 -1.178 2.281 1.00 98.81 103 PHE A C 1
ATOM 848 O O . PHE A 1 103 ? -8.348 -1.540 1.751 1.00 98.81 103 PHE A O 1
ATOM 855 N N . ILE A 1 104 ? -6.426 -2.044 2.785 1.00 98.81 104 ILE A N 1
ATOM 856 C CA . ILE A 1 104 ? -6.767 -3.439 3.070 1.00 98.81 104 ILE A CA 1
ATOM 857 C C . ILE A 1 104 ? -7.379 -3.487 4.468 1.00 98.81 104 ILE A C 1
ATOM 859 O O . ILE A 1 104 ? -6.804 -2.918 5.396 1.00 98.81 104 ILE A O 1
ATOM 863 N N . HIS A 1 105 ? -8.499 -4.189 4.632 1.00 98.50 105 HIS A N 1
ATOM 864 C CA . HIS A 1 105 ? -9.123 -4.426 5.937 1.00 98.50 105 HIS A CA 1
ATOM 865 C C . HIS A 1 105 ? -9.371 -5.911 6.144 1.00 98.50 105 HIS A C 1
ATOM 867 O O . HIS A 1 105 ? -10.399 -6.463 5.757 1.00 98.50 105 HIS A O 1
ATOM 873 N N . ALA A 1 106 ? -8.381 -6.574 6.730 1.00 98.06 106 ALA A N 1
ATOM 874 C CA . ALA A 1 106 ? -8.390 -8.006 6.945 1.00 98.06 106 ALA A CA 1
ATOM 875 C C . ALA A 1 106 ? -8.794 -8.300 8.396 1.00 98.06 106 ALA A C 1
ATOM 877 O O . ALA A 1 106 ? -7.987 -8.186 9.312 1.00 98.06 106 ALA A O 1
ATOM 878 N N . THR A 1 107 ? -10.046 -8.696 8.610 1.00 96.69 107 THR A N 1
ATOM 879 C CA . THR A 1 107 ? -10.582 -9.006 9.943 1.00 96.69 107 THR A CA 1
ATOM 880 C C . THR A 1 107 ? -10.148 -10.388 10.425 1.00 96.69 107 THR A C 1
ATOM 882 O O . THR A 1 107 ? -10.255 -11.364 9.678 1.00 96.69 107 THR A O 1
ATOM 885 N N . SER A 1 108 ? -9.700 -10.489 11.678 1.00 96.44 108 SER A N 1
ATOM 886 C CA . SER A 1 108 ? -9.496 -11.781 12.342 1.00 96.44 108 SER A CA 1
ATOM 887 C C . SER A 1 108 ? -10.807 -12.294 12.940 1.00 96.44 108 SER A C 1
ATOM 889 O O . SER A 1 108 ? -11.671 -11.513 13.330 1.00 96.44 108 SER A O 1
ATOM 891 N N . SER A 1 109 ? -10.953 -13.617 13.023 1.00 93.75 109 SER A N 1
ATOM 892 C CA . SER A 1 109 ? -12.082 -14.277 13.690 1.00 93.75 109 SER A CA 1
ATOM 893 C C . SER A 1 109 ? -11.857 -14.492 15.192 1.00 93.75 109 SER A C 1
ATOM 895 O O . SER A 1 109 ? -12.694 -15.113 15.844 1.00 93.75 109 SER A O 1
ATOM 897 N N . ALA A 1 110 ? -10.715 -14.060 15.740 1.00 95.38 110 ALA A N 1
ATOM 898 C CA . ALA A 1 110 ? -10.448 -14.158 17.170 1.00 95.38 110 ALA A CA 1
ATOM 899 C C . ALA A 1 110 ? -11.413 -13.246 17.964 1.00 95.38 110 ALA A C 1
ATOM 901 O O . ALA A 1 110 ? -11.598 -12.096 17.564 1.00 95.38 110 ALA A O 1
ATOM 902 N N . PRO A 1 111 ? -12.007 -13.713 19.082 1.00 90.62 111 PRO A N 1
ATOM 903 C CA . PRO A 1 111 ? -12.964 -12.923 19.867 1.00 90.62 111 PRO A CA 1
ATOM 904 C C . PRO A 1 111 ? -12.409 -11.583 20.363 1.00 90.62 111 PRO A C 1
ATOM 906 O O . PRO A 1 111 ? -13.115 -10.581 20.335 1.00 90.62 111 PRO A O 1
ATOM 909 N N . ASP A 1 112 ? -11.128 -11.565 20.737 1.00 92.50 112 ASP A N 1
ATOM 910 C CA . ASP A 1 112 ? -10.431 -10.393 21.275 1.00 92.50 112 ASP A CA 1
ATOM 911 C C . ASP A 1 112 ? -9.407 -9.847 20.270 1.00 92.50 112 ASP A C 1
ATOM 913 O O . ASP A 1 112 ? -8.294 -9.460 20.633 1.00 92.50 112 ASP A O 1
ATOM 917 N N . ALA A 1 113 ? -9.748 -9.891 18.975 1.00 97.19 113 ALA A N 1
ATOM 918 C CA . ALA A 1 113 ? -8.828 -9.485 17.926 1.00 97.19 113 ALA A CA 1
ATOM 919 C C . ALA A 1 113 ? -8.382 -8.026 18.103 1.00 97.19 113 ALA A C 1
ATOM 921 O O . ALA A 1 113 ? -9.205 -7.110 18.103 1.00 97.19 113 ALA A O 1
ATOM 922 N N . ILE A 1 114 ? -7.072 -7.800 18.188 1.00 98.38 114 ILE A N 1
ATOM 923 C CA . ILE A 1 114 ? -6.503 -6.463 18.379 1.00 98.38 114 ILE A CA 1
ATOM 924 C C . ILE A 1 114 ? -6.515 -5.728 17.032 1.00 98.38 114 ILE A C 1
ATOM 926 O O . ILE A 1 114 ? -5.890 -6.210 16.080 1.00 98.38 114 ILE A O 1
ATOM 930 N N . PRO A 1 115 ? -7.174 -4.561 16.906 1.00 98.69 115 PRO A N 1
ATOM 931 C CA . PRO A 1 115 ? -7.074 -3.760 15.695 1.00 98.69 115 PRO A CA 1
ATOM 932 C C . PRO A 1 115 ? -5.642 -3.242 15.528 1.00 98.69 115 PRO A C 1
ATOM 934 O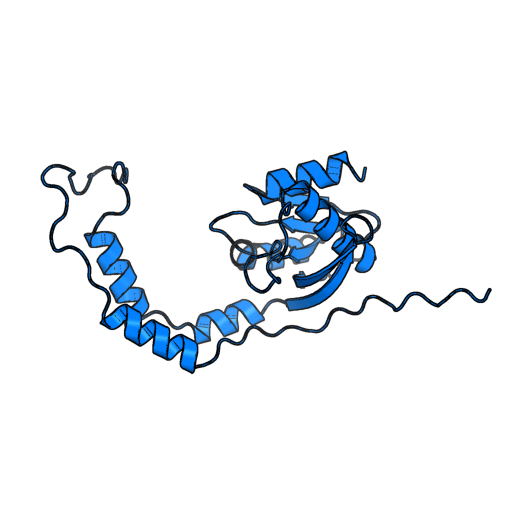 O . PRO A 1 115 ? -5.058 -2.692 16.465 1.00 98.69 115 PRO A O 1
ATOM 937 N N . LEU A 1 116 ? -5.070 -3.419 14.339 1.00 98.88 116 LEU A N 1
ATOM 938 C CA . LEU A 1 116 ? -3.692 -3.059 14.024 1.00 98.88 116 LEU A CA 1
ATOM 939 C C . LEU A 1 116 ? -3.631 -2.226 12.745 1.00 98.88 116 LEU A C 1
ATOM 941 O O . LEU A 1 116 ? -3.914 -2.721 11.655 1.00 98.88 116 LEU A O 1
ATOM 945 N N . LEU A 1 117 ? -3.200 -0.975 12.882 1.00 98.88 117 LEU A N 1
ATOM 946 C CA . LEU A 1 117 ? -2.888 -0.093 11.763 1.00 98.88 117 LEU A CA 1
ATOM 947 C C . LEU A 1 117 ? -1.451 -0.357 11.276 1.00 98.88 117 LEU A C 1
ATOM 949 O O . LEU A 1 117 ? -0.498 -0.074 12.005 1.00 98.88 117 LEU A O 1
ATOM 953 N N . LEU A 1 118 ? -1.290 -0.864 10.050 1.00 98.75 118 LEU A N 1
ATOM 954 C CA . LEU A 1 118 ? 0.011 -1.074 9.396 1.00 98.75 118 LEU A CA 1
ATOM 955 C C . LEU A 1 118 ? 0.273 0.003 8.343 1.00 98.75 118 LEU A C 1
ATOM 957 O O . LEU A 1 118 ? -0.406 0.051 7.318 1.00 98.75 118 LEU A O 1
ATOM 961 N N . VAL A 1 119 ? 1.278 0.849 8.563 1.00 98.81 119 VAL A N 1
ATOM 962 C CA . VAL A 1 119 ? 1.571 1.992 7.686 1.00 98.81 119 VAL A CA 1
ATOM 963 C C . VAL A 1 119 ? 2.900 1.789 6.961 1.00 98.81 119 VAL A C 1
ATOM 965 O O . VAL A 1 119 ? 3.944 1.626 7.593 1.00 98.81 119 VAL A O 1
ATOM 968 N N . HIS A 1 120 ? 2.857 1.804 5.627 1.00 98.75 120 HIS A N 1
ATOM 969 C CA . HIS A 1 120 ? 4.032 1.656 4.764 1.00 98.75 120 HIS A CA 1
ATOM 970 C C . HIS A 1 120 ? 4.806 2.976 4.582 1.00 98.75 120 HIS A C 1
ATOM 972 O O . HIS A 1 120 ? 4.391 4.033 5.066 1.00 98.75 120 HIS A O 1
ATOM 978 N N . GLY A 1 121 ? 5.925 2.908 3.856 1.00 98.19 121 GLY A N 1
ATOM 979 C CA . GLY A 1 121 ? 6.779 4.051 3.525 1.00 98.19 121 GLY A CA 1
ATOM 980 C C . GLY A 1 121 ? 6.988 4.278 2.027 1.00 98.19 121 GLY A C 1
ATOM 981 O O . GLY A 1 121 ? 6.174 3.857 1.206 1.00 98.19 121 GLY A O 1
ATOM 982 N N . TRP A 1 122 ? 8.095 4.936 1.678 1.00 98.06 122 TRP A N 1
ATOM 983 C CA . TRP A 1 122 ? 8.595 5.168 0.323 1.00 98.06 122 TRP A CA 1
ATOM 984 C C . TRP A 1 122 ? 9.949 4.458 0.119 1.00 98.06 122 TRP A C 1
ATOM 986 O O . TRP A 1 122 ? 10.767 4.451 1.037 1.00 98.06 122 TRP A O 1
ATOM 996 N N . PRO A 1 123 ? 10.230 3.874 -1.063 1.00 96.69 123 PRO A N 1
ATOM 997 C CA . PRO A 1 123 ? 9.398 3.765 -2.273 1.00 96.69 123 PRO A CA 1
ATOM 998 C C . PRO A 1 123 ? 8.388 2.602 -2.208 1.00 96.69 123 PRO A C 1
ATOM 1000 O O . PRO A 1 123 ? 8.106 1.940 -3.205 1.00 96.69 123 PRO A O 1
ATOM 1003 N N . GLY A 1 124 ? 7.888 2.324 -1.007 1.00 97.94 124 GLY A N 1
ATOM 1004 C CA . GLY A 1 124 ? 7.022 1.210 -0.680 1.00 97.94 124 GLY A CA 1
ATOM 1005 C C . GLY A 1 124 ? 5.530 1.410 -0.964 1.00 97.94 124 GLY A C 1
ATOM 1006 O O . GLY A 1 124 ? 5.088 2.390 -1.567 1.00 97.94 124 GLY A O 1
ATOM 1007 N N . SER A 1 125 ? 4.743 0.423 -0.539 1.00 98.44 125 SER A N 1
ATOM 1008 C CA . SER A 1 125 ? 3.280 0.398 -0.645 1.00 98.44 125 SER A CA 1
ATOM 1009 C C . SER A 1 125 ? 2.692 -0.708 0.239 1.00 98.44 125 SER A C 1
ATOM 1011 O O . SER A 1 125 ? 3.413 -1.532 0.796 1.00 98.44 125 SER A O 1
ATOM 1013 N N . VAL A 1 126 ? 1.361 -0.818 0.285 1.00 98.12 126 VAL A N 1
ATOM 1014 C CA . VAL A 1 126 ? 0.659 -1.934 0.956 1.00 98.12 126 VAL A CA 1
ATOM 1015 C C . VAL A 1 126 ? 1.101 -3.330 0.482 1.00 98.12 126 VAL A C 1
ATOM 1017 O O . VAL A 1 126 ? 0.877 -4.318 1.179 1.00 98.12 126 VAL A O 1
ATOM 1020 N N . VAL A 1 127 ? 1.759 -3.424 -0.682 1.00 97.88 127 VAL A N 1
ATOM 1021 C CA . VAL A 1 127 ? 2.321 -4.668 -1.228 1.00 97.88 127 VAL A CA 1
ATOM 1022 C C . VAL A 1 127 ? 3.378 -5.281 -0.299 1.00 97.88 127 VAL A C 1
ATOM 1024 O O . VAL A 1 127 ? 3.543 -6.501 -0.267 1.00 97.88 127 VAL A O 1
ATOM 1027 N N . GLU A 1 128 ? 4.053 -4.469 0.514 1.00 97.88 128 GLU A N 1
ATOM 1028 C CA . GLU A 1 128 ? 5.015 -4.940 1.518 1.00 97.88 128 GLU A CA 1
ATOM 1029 C C . GLU A 1 128 ? 4.374 -5.895 2.535 1.00 97.88 128 GLU A C 1
ATOM 1031 O O . GLU A 1 128 ? 5.033 -6.791 3.066 1.00 97.88 128 GLU A O 1
ATOM 1036 N N . PHE A 1 129 ? 3.068 -5.750 2.772 1.00 98.19 129 PHE A N 1
ATOM 1037 C CA . PHE A 1 129 ? 2.366 -6.462 3.831 1.00 98.19 129 PHE A CA 1
ATOM 1038 C C . PHE A 1 129 ? 1.638 -7.728 3.365 1.00 98.19 129 PHE A C 1
ATOM 1040 O O . PHE A 1 129 ? 1.127 -8.474 4.202 1.00 98.19 129 PHE A O 1
ATOM 1047 N N . LEU A 1 130 ? 1.616 -8.040 2.062 1.00 97.25 130 LEU A N 1
ATOM 1048 C CA . LEU A 1 130 ? 0.786 -9.134 1.526 1.00 97.25 130 LEU A CA 1
ATOM 1049 C C . LEU A 1 130 ? 1.041 -10.488 2.196 1.00 97.25 130 LEU A C 1
ATOM 1051 O O . LEU A 1 130 ? 0.121 -11.280 2.380 1.00 97.25 130 LEU A O 1
ATOM 1055 N N . LYS A 1 131 ? 2.300 -10.763 2.553 1.00 97.69 131 LYS A N 1
ATOM 1056 C CA . LYS A 1 131 ? 2.696 -12.026 3.189 1.00 97.69 131 LYS A CA 1
ATOM 1057 C C . LYS A 1 131 ? 2.481 -12.029 4.702 1.00 97.69 131 LYS A C 1
ATOM 1059 O O . LYS A 1 131 ? 2.290 -13.099 5.268 1.00 97.69 131 LYS A O 1
ATOM 1064 N N . VAL A 1 132 ? 2.533 -10.865 5.353 1.00 98.25 132 VAL A N 1
ATOM 1065 C CA . VAL A 1 132 ? 2.455 -10.768 6.819 1.00 98.25 132 VAL A CA 1
ATOM 1066 C C . VAL A 1 132 ? 1.016 -10.640 7.314 1.00 98.25 132 VAL A C 1
ATOM 1068 O O . VAL A 1 132 ? 0.705 -11.159 8.380 1.00 98.25 132 VAL A O 1
ATOM 1071 N N . ILE A 1 133 ? 0.118 -10.035 6.528 1.00 98.50 133 ILE A N 1
ATOM 1072 C CA . ILE A 1 133 ? -1.293 -9.849 6.901 1.00 98.50 133 ILE A CA 1
ATOM 1073 C C . ILE A 1 133 ? -1.977 -11.175 7.284 1.00 98.50 133 ILE A C 1
ATOM 1075 O O . ILE A 1 133 ? -2.554 -11.233 8.369 1.00 98.50 133 ILE A O 1
ATOM 1079 N N . PRO A 1 134 ? -1.880 -12.271 6.500 1.00 97.75 134 PRO A N 1
ATOM 1080 C CA . PRO A 1 134 ? -2.494 -13.541 6.894 1.00 97.75 134 PRO A CA 1
ATOM 1081 C C . PRO A 1 134 ? -1.929 -14.115 8.202 1.00 97.75 134 PRO A C 1
ATOM 1083 O O . PRO A 1 134 ? -2.670 -14.713 8.979 1.00 97.75 134 PRO A O 1
ATOM 1086 N N . LEU A 1 135 ? -0.632 -13.913 8.464 1.00 98.31 135 LEU A N 1
ATOM 1087 C CA . LEU A 1 135 ? 0.025 -14.381 9.688 1.00 98.31 135 LEU A CA 1
ATOM 1088 C C . LEU A 1 135 ? -0.441 -13.581 10.911 1.00 98.31 135 LEU A C 1
ATOM 1090 O O . LEU A 1 135 ? -0.706 -14.162 11.959 1.00 98.31 135 LEU A O 1
ATOM 1094 N N . LEU A 1 136 ? -0.593 -12.263 10.763 1.00 98.38 136 LEU A N 1
ATOM 1095 C CA . LEU A 1 136 ? -1.125 -11.385 11.807 1.00 98.38 136 LEU A CA 1
ATOM 1096 C C . LEU A 1 136 ? -2.595 -11.695 12.105 1.00 98.38 136 LEU A C 1
ATOM 1098 O O . LEU A 1 136 ? -2.962 -11.815 13.271 1.00 98.38 136 LEU A O 1
ATOM 1102 N N . ASN A 1 137 ? -3.417 -11.925 11.077 1.00 97.19 137 ASN A N 1
ATOM 1103 C CA . ASN A 1 137 ? -4.806 -12.344 11.271 1.00 97.19 137 ASN A CA 1
ATOM 1104 C C . ASN A 1 137 ? -4.911 -13.652 12.059 1.00 97.19 137 ASN A C 1
ATOM 1106 O O . ASN A 1 137 ? -5.714 -13.740 12.991 1.00 97.19 137 ASN A O 1
ATOM 1110 N N . ALA A 1 138 ? -4.081 -14.645 11.722 1.00 97.12 138 ALA A N 1
ATOM 1111 C CA . ALA A 1 138 ? -4.013 -15.915 12.444 1.00 97.12 138 ALA A CA 1
ATOM 1112 C C . ALA A 1 138 ? -3.517 -15.752 13.893 1.00 97.12 138 ALA A C 1
ATOM 1114 O O . ALA A 1 138 ? -3.921 -16.514 14.766 1.00 97.12 138 ALA A O 1
ATOM 1115 N N . ALA A 1 139 ? -2.687 -14.741 14.158 1.00 97.31 139 ALA A N 1
ATOM 1116 C CA . ALA A 1 139 ? -2.216 -14.386 15.494 1.00 97.31 139 ALA A CA 1
ATOM 1117 C C . ALA A 1 139 ? -3.213 -13.527 16.302 1.00 97.31 139 ALA A C 1
ATOM 1119 O O . ALA A 1 139 ? -2.893 -13.127 17.418 1.00 97.31 139 ALA A O 1
ATOM 1120 N N . GLY A 1 140 ? -4.407 -13.247 15.767 1.00 98.00 140 GLY A N 1
ATOM 1121 C CA . GLY A 1 140 ? -5.447 -12.494 16.473 1.00 98.00 140 GLY A CA 1
ATOM 1122 C C . GLY A 1 140 ? -5.389 -10.980 16.269 1.00 98.00 140 GLY A C 1
ATOM 1123 O O . GLY A 1 140 ? -5.858 -10.240 17.125 1.00 98.00 140 GLY A O 1
ATOM 1124 N N . PHE A 1 141 ? -4.840 -10.495 15.154 1.00 98.62 141 PHE A N 1
ATOM 1125 C CA . PHE A 1 141 ? -4.918 -9.078 14.789 1.00 98.62 141 PHE A CA 1
ATOM 1126 C C . PHE A 1 141 ? -5.952 -8.846 13.691 1.00 98.62 141 PHE A C 1
ATOM 1128 O O . PHE A 1 141 ? -5.953 -9.549 12.690 1.00 98.62 141 PHE A O 1
ATOM 1135 N N . THR A 1 142 ? -6.796 -7.828 13.836 1.00 98.56 142 THR A N 1
ATOM 1136 C CA . THR A 1 142 ? -7.575 -7.297 12.708 1.00 98.56 142 THR A CA 1
ATOM 1137 C C . THR A 1 142 ? -6.762 -6.192 12.055 1.00 98.56 142 THR A C 1
ATOM 1139 O O . THR A 1 142 ? -6.543 -5.142 12.656 1.00 98.56 142 THR A O 1
ATOM 1142 N N . VAL A 1 143 ? -6.280 -6.428 10.837 1.00 98.81 143 VAL A N 1
ATOM 1143 C CA . VAL A 1 143 ? -5.313 -5.543 10.185 1.00 98.81 143 VAL A CA 1
ATOM 1144 C C . VAL A 1 143 ? -5.999 -4.532 9.271 1.00 98.81 143 VAL A C 1
ATOM 1146 O O . VAL A 1 143 ? -6.771 -4.901 8.386 1.00 98.81 143 VAL A O 1
ATOM 1149 N N . VAL A 1 144 ? -5.640 -3.259 9.438 1.00 98.88 144 VAL A N 1
ATOM 1150 C CA . VAL A 1 144 ? -5.952 -2.162 8.517 1.00 98.88 144 VAL A CA 1
ATOM 1151 C C . VAL A 1 144 ? -4.639 -1.654 7.925 1.00 98.88 144 VAL A C 1
ATOM 1153 O O . VAL A 1 144 ? -3.792 -1.125 8.642 1.00 98.88 144 VAL A O 1
ATOM 1156 N N . ALA A 1 145 ? -4.450 -1.819 6.617 1.00 98.81 145 ALA A N 1
ATOM 1157 C CA . ALA A 1 145 ? -3.247 -1.383 5.908 1.00 98.81 145 ALA A CA 1
ATOM 1158 C C . ALA A 1 145 ? -3.614 -0.385 4.797 1.00 98.81 145 ALA A C 1
ATOM 1160 O O . ALA A 1 145 ? -3.949 -0.802 3.682 1.00 98.81 145 ALA A O 1
ATOM 1161 N N . PRO A 1 146 ? -3.607 0.929 5.086 1.00 98.62 146 PRO A N 1
ATOM 1162 C CA . PRO A 1 146 ? -3.935 1.953 4.109 1.00 98.62 146 PRO A CA 1
ATOM 1163 C C . PRO A 1 146 ? -2.796 2.185 3.123 1.00 98.62 146 PRO A C 1
ATOM 1165 O O . PRO A 1 146 ? -1.617 2.146 3.479 1.00 98.62 146 PRO A O 1
ATOM 1168 N N . SER A 1 147 ? -3.158 2.524 1.887 1.00 98.62 147 SER A N 1
ATOM 1169 C CA . SER A 1 147 ? -2.260 3.312 1.053 1.00 98.62 147 SER A CA 1
ATOM 1170 C C . SER A 1 147 ? -2.245 4.736 1.604 1.00 98.62 147 SER A C 1
ATOM 1172 O O . SER A 1 147 ? -3.297 5.372 1.699 1.00 98.62 147 SER A O 1
ATOM 1174 N N . ILE A 1 148 ? -1.077 5.239 2.006 1.00 97.56 148 ILE A N 1
ATOM 1175 C CA . ILE A 1 148 ? -0.982 6.616 2.519 1.00 97.56 148 ILE A CA 1
ATOM 1176 C C . ILE A 1 148 ? -1.424 7.617 1.426 1.00 97.56 148 ILE A C 1
ATOM 1178 O O . ILE A 1 148 ? -1.261 7.317 0.242 1.00 97.56 148 ILE A O 1
ATOM 1182 N N . PRO A 1 149 ? -2.008 8.783 1.769 1.00 96.00 149 PRO A N 1
ATOM 1183 C CA . PRO A 1 149 ? -2.491 9.745 0.772 1.00 96.00 149 PRO A CA 1
ATOM 1184 C C . PRO A 1 149 ? -1.471 10.049 -0.336 1.00 96.00 149 PRO A C 1
ATOM 1186 O O . PRO A 1 149 ? -0.323 10.393 -0.052 1.00 96.00 149 PRO A O 1
ATOM 1189 N N . GLY A 1 150 ? -1.899 9.928 -1.596 1.00 96.25 150 GLY A N 1
ATOM 1190 C CA . GLY A 1 150 ? -1.049 10.069 -2.784 1.00 96.25 150 GLY A CA 1
ATOM 1191 C C . GLY A 1 150 ? -0.219 8.842 -3.172 1.00 96.25 150 GLY A C 1
ATOM 1192 O O . GLY A 1 150 ? 0.583 8.937 -4.097 1.00 96.25 150 GLY A O 1
ATOM 1193 N N . TYR A 1 151 ? -0.395 7.705 -2.497 1.00 98.19 151 TYR A N 1
ATOM 1194 C CA . TYR A 1 151 ? 0.265 6.441 -2.826 1.00 98.19 151 TYR A CA 1
ATOM 1195 C C . TYR A 1 151 ? -0.755 5.381 -3.238 1.00 98.19 151 TYR A C 1
ATOM 1197 O O . TYR A 1 151 ? -1.903 5.385 -2.791 1.00 98.19 151 TYR A O 1
ATOM 1205 N N . GLY A 1 152 ? -0.301 4.413 -4.041 1.00 96.62 152 GLY A N 1
ATOM 1206 C CA . GLY A 1 152 ? -1.115 3.277 -4.470 1.00 96.62 152 GLY A CA 1
ATOM 1207 C C . GLY A 1 152 ? -2.411 3.736 -5.134 1.00 96.62 152 GLY A C 1
ATOM 1208 O O . GLY A 1 152 ? -2.375 4.408 -6.160 1.00 96.62 152 GLY A O 1
ATOM 1209 N N . TRP A 1 153 ? -3.541 3.370 -4.529 1.00 97.56 153 TRP A N 1
ATOM 1210 C CA . TRP A 1 153 ? -4.874 3.739 -5.013 1.00 97.56 153 TRP A CA 1
ATOM 1211 C C . TRP A 1 153 ? -5.534 4.865 -4.208 1.00 97.56 153 TRP A C 1
ATOM 1213 O O . TRP A 1 153 ? -6.648 5.252 -4.541 1.00 97.56 153 TRP A O 1
ATOM 1223 N N . SER A 1 154 ? -4.881 5.398 -3.171 1.00 97.94 154 SER A N 1
ATOM 1224 C CA . SER A 1 154 ? -5.413 6.547 -2.429 1.00 97.94 154 SER A CA 1
ATOM 1225 C C . SER A 1 154 ? -5.246 7.829 -3.237 1.00 97.94 154 SER A C 1
ATOM 1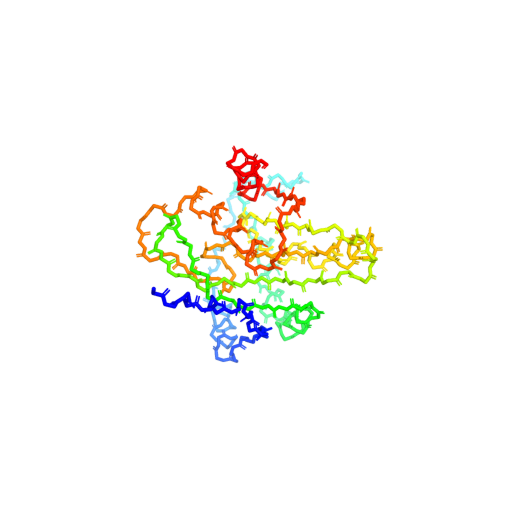227 O O . SER A 1 154 ? -4.204 8.061 -3.853 1.00 97.94 154 SER A O 1
ATOM 1229 N N . GLU A 1 155 ? -6.255 8.692 -3.184 1.00 96.25 155 GLU A N 1
ATOM 1230 C CA . GLU A 1 155 ? -6.244 9.983 -3.858 1.00 96.25 155 GLU A CA 1
ATOM 1231 C C . GLU A 1 155 ? -5.059 10.843 -3.382 1.00 96.25 155 GLU A C 1
ATOM 1233 O O . GLU A 1 155 ? -4.667 10.844 -2.207 1.00 96.25 155 GLU A O 1
ATOM 1238 N N . ALA A 1 156 ? -4.458 11.576 -4.321 1.00 94.31 156 ALA A N 1
ATOM 1239 C CA . ALA A 1 156 ? -3.387 12.514 -4.029 1.00 94.31 156 ALA A CA 1
ATOM 1240 C C . ALA A 1 156 ? -3.956 13.843 -3.506 1.00 94.31 156 ALA A C 1
ATOM 1242 O O . ALA A 1 156 ? -4.848 14.415 -4.133 1.00 94.31 156 ALA A O 1
ATOM 1243 N N . PRO A 1 157 ? -3.417 14.399 -2.407 1.00 91.75 157 PRO A N 1
ATOM 1244 C CA . PRO A 1 157 ? -3.815 15.724 -1.948 1.00 91.75 157 PRO A CA 1
ATOM 1245 C C . PRO A 1 157 ? -3.573 16.795 -3.025 1.00 91.75 157 PRO A C 1
ATOM 1247 O O . PRO A 1 157 ? -2.463 16.939 -3.531 1.00 91.75 157 PRO A O 1
ATOM 1250 N N . THR A 1 158 ? -4.595 17.593 -3.341 1.00 89.12 158 THR A N 1
ATOM 1251 C CA . THR A 1 158 ? -4.554 18.615 -4.411 1.00 89.12 158 THR A CA 1
ATOM 1252 C C . THR A 1 158 ? -4.134 20.007 -3.937 1.00 89.12 158 THR A C 1
ATOM 1254 O O . THR A 1 158 ? -4.037 20.945 -4.726 1.00 89.12 158 THR A O 1
ATOM 1257 N N . THR A 1 159 ? -3.864 20.166 -2.642 1.00 83.88 159 THR A N 1
ATOM 1258 C CA . THR A 1 159 ? -3.473 21.442 -2.030 1.00 83.88 159 THR A CA 1
ATOM 1259 C C . THR A 1 159 ? -2.194 21.286 -1.209 1.00 83.88 159 THR A C 1
ATOM 1261 O O . THR A 1 159 ? -1.999 20.222 -0.613 1.00 83.88 159 THR A O 1
ATOM 1264 N N . PRO A 1 160 ? -1.374 22.343 -1.068 1.00 87.19 160 PRO A N 1
ATOM 1265 C CA . PRO A 1 160 ? -0.176 22.309 -0.232 1.00 87.19 160 PRO A CA 1
ATOM 1266 C C . PRO A 1 160 ? -0.445 21.914 1.229 1.00 87.19 160 PRO A C 1
ATOM 1268 O O . PRO A 1 160 ? -1.552 22.070 1.751 1.00 87.19 160 PRO A O 1
ATOM 1271 N N . GLY A 1 161 ? 0.607 21.449 1.911 1.00 87.12 161 GLY A N 1
ATOM 1272 C CA . GLY A 1 161 ? 0.577 21.161 3.350 1.00 87.12 161 GLY A CA 1
ATOM 1273 C C . GLY A 1 161 ? 0.261 19.710 3.727 1.00 87.12 161 GLY A C 1
ATOM 1274 O O . GLY A 1 161 ? 0.105 19.423 4.911 1.00 87.12 161 GLY A O 1
ATOM 1275 N N . ALA 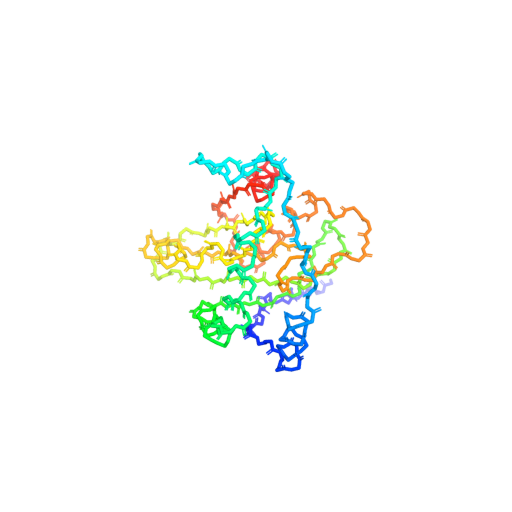A 1 162 ? 0.204 18.790 2.759 1.00 90.94 162 ALA A N 1
ATOM 1276 C CA . ALA A 1 162 ? 0.083 17.353 3.010 1.00 90.94 162 ALA A CA 1
ATOM 1277 C C . ALA A 1 162 ? 1.395 16.759 3.563 1.00 90.94 162 ALA A C 1
ATOM 1279 O O . ALA A 1 162 ? 2.168 16.122 2.855 1.00 90.94 162 ALA A O 1
ATOM 1280 N N . ASN A 1 163 ? 1.668 17.027 4.838 1.00 93.19 163 ASN A N 1
ATOM 1281 C CA . ASN A 1 163 ? 2.825 16.518 5.574 1.00 93.19 163 ASN A CA 1
ATOM 1282 C C . ASN A 1 163 ? 2.440 15.318 6.467 1.00 93.19 163 ASN A C 1
ATOM 1284 O O . ASN A 1 163 ? 1.293 14.880 6.486 1.00 93.19 163 ASN A O 1
ATOM 1288 N N . VAL A 1 164 ? 3.387 14.805 7.258 1.00 95.50 164 VAL A N 1
ATOM 1289 C CA . VAL A 1 164 ? 3.168 13.662 8.171 1.00 95.50 164 VAL A CA 1
ATOM 1290 C C . VAL A 1 164 ? 2.002 13.879 9.151 1.00 95.50 164 VAL A C 1
ATOM 1292 O O . VAL A 1 164 ? 1.322 12.920 9.495 1.00 95.50 164 VAL A O 1
ATOM 1295 N N . TRP A 1 165 ? 1.741 15.117 9.582 1.00 92.81 165 TRP A N 1
ATOM 1296 C CA . TRP A 1 165 ? 0.622 15.442 10.476 1.00 92.81 165 TRP A CA 1
ATOM 1297 C C . TRP A 1 165 ? -0.711 15.260 9.759 1.00 92.81 165 TRP A C 1
ATOM 1299 O O . TRP A 1 165 ? -1.583 14.555 10.250 1.00 92.81 165 TRP A O 1
ATOM 1309 N N . TYR A 1 166 ? -0.806 15.797 8.541 1.00 92.50 166 TYR A N 1
ATOM 1310 C CA . TYR A 1 166 ? -1.964 15.594 7.677 1.00 92.50 166 TYR A CA 1
ATOM 1311 C C . TYR A 1 166 ? -2.234 14.100 7.435 1.00 92.50 166 TYR A C 1
ATOM 1313 O O . TYR A 1 166 ? -3.385 13.671 7.495 1.00 92.50 166 TYR A O 1
ATOM 1321 N N . MET A 1 167 ? -1.189 13.293 7.211 1.00 94.75 167 MET A N 1
ATOM 1322 C CA . MET A 1 167 ? -1.347 11.843 7.049 1.00 94.75 167 MET A CA 1
ATOM 1323 C C . MET A 1 167 ? -1.827 11.170 8.343 1.00 94.75 167 MET A C 1
ATOM 1325 O O . MET A 1 167 ? -2.740 10.351 8.299 1.00 94.75 167 MET A O 1
ATOM 1329 N N . ALA A 1 168 ? -1.246 11.524 9.493 1.00 95.75 168 ALA A N 1
ATOM 1330 C CA . ALA A 1 168 ? -1.605 10.960 10.795 1.00 95.75 168 ALA A CA 1
ATOM 1331 C C . ALA A 1 168 ? -3.078 11.199 11.147 1.00 95.75 168 ALA A C 1
ATOM 1333 O O . ALA A 1 168 ? -3.771 10.248 11.506 1.00 95.75 168 ALA A O 1
ATOM 1334 N N . ASP A 1 169 ? -3.572 12.425 10.961 1.00 94.00 169 ASP A N 1
ATOM 1335 C CA . ASP A 1 169 ? -4.971 12.774 11.227 1.00 94.00 169 ASP A CA 1
ATOM 1336 C C . ASP A 1 169 ? -5.927 11.930 10.383 1.00 94.00 169 ASP A C 1
ATOM 1338 O O . ASP A 1 169 ? -6.949 11.446 10.870 1.00 94.00 169 ASP A O 1
ATOM 1342 N N . ARG A 1 170 ? -5.577 11.705 9.112 1.00 93.81 170 ARG A N 1
ATOM 1343 C CA . ARG A 1 170 ? -6.371 10.892 8.184 1.00 93.81 170 ARG A CA 1
ATOM 1344 C C . ARG A 1 170 ? -6.394 9.432 8.592 1.00 93.81 170 ARG A C 1
ATOM 1346 O O . ARG A 1 170 ? -7.467 8.851 8.687 1.00 93.81 170 ARG A O 1
ATOM 1353 N N . LEU A 1 171 ? -5.236 8.839 8.856 1.00 96.38 171 LEU A N 1
ATOM 1354 C CA . LEU A 1 171 ? -5.190 7.426 9.221 1.00 96.38 171 LEU A CA 1
ATOM 1355 C C . LEU A 1 171 ? -5.825 7.168 10.594 1.00 96.38 171 LEU A C 1
ATOM 1357 O O . LEU A 1 171 ? -6.477 6.145 10.765 1.00 96.38 171 LEU A O 1
ATOM 1361 N N . HIS A 1 172 ? -5.712 8.103 11.542 1.00 96.50 172 HIS A N 1
ATOM 1362 C CA . HIS A 1 172 ? -6.455 8.024 12.800 1.00 96.50 172 HIS A CA 1
ATOM 1363 C C . HIS A 1 172 ? -7.968 8.131 12.569 1.00 96.50 172 HIS A C 1
ATOM 1365 O O . HIS A 1 172 ? -8.713 7.285 13.056 1.00 96.50 172 HIS A O 1
ATOM 1371 N N . THR A 1 173 ? -8.420 9.107 11.771 1.00 94.94 173 THR A N 1
ATOM 1372 C CA . THR A 1 173 ? -9.847 9.252 11.424 1.00 94.94 173 THR A CA 1
ATOM 1373 C C . THR A 1 173 ? -10.377 7.975 10.767 1.00 94.94 173 THR A C 1
ATOM 1375 O O . THR A 1 173 ? -11.435 7.501 11.154 1.00 94.94 173 THR A O 1
ATOM 1378 N N . LEU A 1 174 ? -9.625 7.359 9.845 1.00 96.44 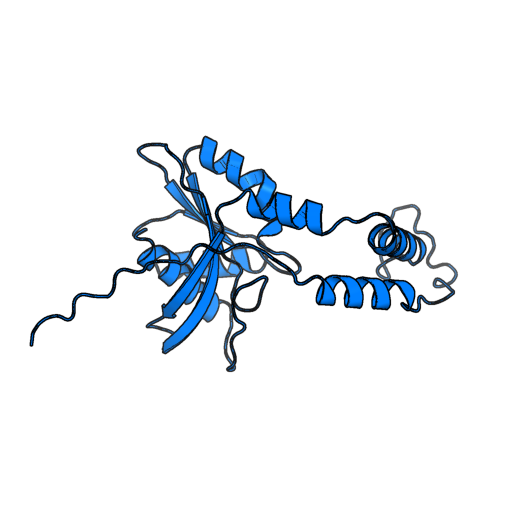174 LEU A N 1
ATOM 1379 C CA . LEU A 1 174 ? -9.996 6.075 9.239 1.00 96.44 174 LEU A CA 1
ATOM 1380 C C . LEU A 1 174 ? -10.242 4.992 10.300 1.00 96.44 174 LEU A C 1
ATOM 1382 O O . LEU A 1 174 ? -11.243 4.288 10.230 1.00 96.44 174 LEU A O 1
ATOM 1386 N N . MET A 1 175 ? -9.355 4.867 11.291 1.00 97.50 175 MET A N 1
ATOM 1387 C CA . MET A 1 175 ? -9.527 3.889 12.369 1.00 97.50 175 MET A CA 1
ATOM 1388 C C . MET A 1 175 ? -10.766 4.183 13.227 1.00 97.50 175 MET A C 1
ATOM 1390 O O . MET A 1 175 ? -11.493 3.252 13.567 1.00 97.50 175 MET A O 1
ATOM 1394 N N . GLN A 1 176 ? -11.039 5.457 13.535 1.00 95.81 176 GLN A N 1
ATOM 1395 C CA . GLN A 1 176 ? -12.233 5.862 14.291 1.00 95.81 176 GLN A CA 1
ATOM 1396 C C . GLN A 1 176 ? -13.527 5.562 13.526 1.00 95.81 176 GLN A C 1
ATOM 1398 O O . GLN A 1 176 ? -14.458 4.995 14.090 1.00 95.81 176 GLN A O 1
ATOM 1403 N N . GLU A 1 177 ? -13.567 5.885 12.234 1.00 94.62 177 GLU A N 1
ATOM 1404 C CA . GLU A 1 177 ? -14.719 5.640 11.360 1.00 94.62 177 GLU A CA 1
ATOM 1405 C C . GLU A 1 177 ? -14.977 4.135 11.144 1.00 94.62 177 GLU A C 1
ATOM 1407 O O . GLU A 1 177 ? -16.122 3.704 11.026 1.00 94.62 177 GLU A O 1
ATOM 1412 N N . LEU A 1 178 ? -13.927 3.304 11.183 1.00 95.81 178 LEU A N 1
ATOM 1413 C CA . LEU A 1 178 ? -14.041 1.838 11.221 1.00 95.81 178 LEU A CA 1
ATOM 1414 C C . LEU A 1 178 ? -14.493 1.287 12.591 1.00 95.81 178 LEU A C 1
ATOM 1416 O O . LEU A 1 178 ? -14.658 0.076 12.737 1.00 95.81 178 LEU A O 1
ATOM 1420 N N . GLY A 1 179 ? -14.699 2.149 13.592 1.00 95.81 179 GLY A N 1
ATOM 1421 C CA . GLY A 1 179 ? -15.178 1.785 14.927 1.00 95.81 179 GLY A CA 1
ATOM 1422 C C . GLY A 1 179 ? -14.083 1.378 15.918 1.00 95.81 179 GLY A C 1
ATOM 1423 O O . GLY A 1 179 ? -14.393 0.870 16.997 1.00 95.81 179 GLY A O 1
ATOM 1424 N N . TYR A 1 180 ? -12.806 1.592 15.594 1.00 96.69 180 TYR A N 1
ATOM 1425 C CA . TYR A 1 180 ? -11.687 1.233 16.465 1.00 96.69 180 TYR A CA 1
ATOM 1426 C C . TYR A 1 180 ? -11.297 2.394 17.381 1.00 96.69 180 TYR A C 1
ATOM 1428 O O . TYR A 1 180 ? -10.413 3.190 17.066 1.00 96.69 180 TYR A O 1
ATOM 1436 N N . ALA A 1 181 ? -11.932 2.454 18.555 1.00 94.38 181 ALA A N 1
ATOM 1437 C CA . ALA A 1 181 ? -11.614 3.448 19.583 1.00 94.38 181 ALA A CA 1
ATOM 1438 C C . ALA A 1 181 ? -10.173 3.312 20.113 1.00 94.38 181 ALA A C 1
ATOM 1440 O O . ALA A 1 181 ? -9.522 4.314 20.391 1.00 94.38 181 ALA A O 1
ATOM 1441 N N . GLN A 1 182 ? -9.669 2.078 20.220 1.00 96.38 182 GLN A N 1
ATOM 1442 C CA . GLN A 1 182 ? -8.290 1.758 20.594 1.00 96.38 182 GLN A CA 1
ATOM 1443 C C . GLN A 1 182 ? -7.706 0.775 19.583 1.00 96.38 182 GLN A C 1
ATOM 1445 O O . GLN A 1 182 ? -8.395 -0.136 19.120 1.00 96.38 182 GLN A O 1
ATOM 1450 N N . TYR A 1 183 ? -6.437 0.960 19.234 1.00 98.50 183 TYR A N 1
ATOM 1451 C CA . TYR A 1 183 ? -5.740 0.116 18.272 1.00 98.50 183 TYR A CA 1
ATOM 1452 C C . TYR A 1 183 ? -4.226 0.189 18.473 1.00 98.50 183 TYR A C 1
ATOM 1454 O O . TYR A 1 183 ? -3.690 1.181 18.968 1.00 98.50 183 TYR A O 1
ATOM 1462 N N . ALA A 1 184 ? -3.526 -0.860 18.054 1.00 98.50 184 ALA A N 1
ATOM 1463 C CA . ALA A 1 184 ? -2.077 -0.841 17.917 1.00 98.50 184 ALA A CA 1
ATOM 1464 C C . ALA A 1 184 ? -1.685 -0.234 16.562 1.00 98.50 184 ALA A C 1
ATOM 1466 O O . ALA A 1 184 ? -2.418 -0.348 15.578 1.00 98.50 184 ALA A O 1
ATOM 1467 N N . ALA A 1 185 ? -0.509 0.386 16.483 1.00 98.56 185 ALA A N 1
ATOM 1468 C CA . ALA A 1 185 ? 0.010 0.944 15.240 1.00 98.56 185 ALA A CA 1
ATOM 1469 C C . ALA A 1 185 ? 1.453 0.491 15.002 1.00 98.56 185 ALA A C 1
ATOM 1471 O O . ALA A 1 185 ? 2.278 0.505 15.915 1.00 98.56 185 ALA A O 1
ATOM 1472 N N . GLN A 1 186 ? 1.765 0.124 13.762 1.00 98.62 186 GLN A N 1
ATOM 1473 C CA . GLN A 1 186 ? 3.105 -0.252 13.328 1.00 98.62 186 GLN A CA 1
ATOM 1474 C C . GLN A 1 186 ? 3.433 0.464 12.018 1.00 98.62 186 GLN A C 1
ATOM 1476 O O . GLN A 1 186 ? 2.595 0.590 11.128 1.00 98.62 186 GLN A O 1
ATOM 1481 N N . GLY A 1 187 ? 4.664 0.957 11.904 1.00 98.06 187 GLY A N 1
ATOM 1482 C CA . GLY A 1 187 ? 5.167 1.509 10.654 1.00 98.06 187 GLY A CA 1
ATOM 1483 C C . GLY A 1 187 ? 6.686 1.631 10.648 1.00 98.06 187 GLY A C 1
ATOM 1484 O O . GLY A 1 187 ? 7.309 1.784 11.698 1.00 98.06 187 GLY A O 1
ATOM 1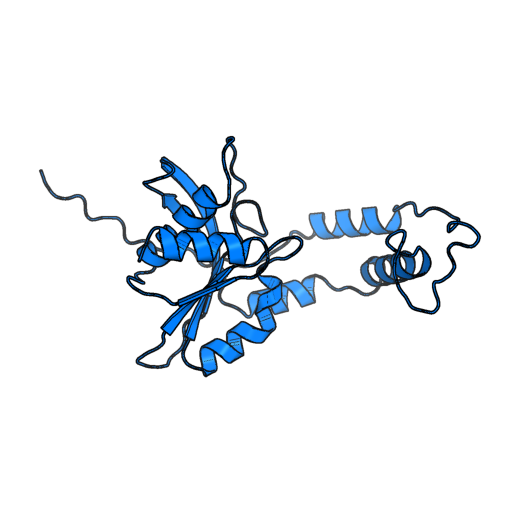485 N N . GLY A 1 188 ? 7.268 1.557 9.453 1.00 97.06 188 GLY A N 1
ATOM 1486 C CA . GLY A 1 188 ? 8.660 1.916 9.161 1.00 97.06 188 GLY A CA 1
ATOM 1487 C C . GLY A 1 188 ? 8.706 3.093 8.185 1.00 97.06 188 GLY A C 1
ATOM 1488 O O . GLY A 1 188 ? 7.671 3.448 7.627 1.00 97.06 188 GLY A O 1
ATOM 1489 N N . ASP A 1 189 ? 9.872 3.719 7.995 1.00 98.25 189 ASP A N 1
ATOM 1490 C CA . ASP A 1 189 ? 10.032 4.871 7.084 1.00 98.25 189 ASP A CA 1
ATOM 1491 C C . ASP A 1 189 ? 8.975 5.979 7.366 1.00 98.25 189 ASP A C 1
ATOM 1493 O O . ASP A 1 189 ? 8.800 6.354 8.534 1.00 98.25 189 ASP A O 1
ATOM 1497 N N . TRP A 1 190 ? 8.223 6.483 6.373 1.00 98.31 190 TRP A N 1
ATOM 1498 C CA . TRP A 1 190 ? 7.118 7.423 6.593 1.00 98.31 190 TRP A CA 1
ATOM 1499 C C . TRP A 1 190 ? 6.085 6.875 7.564 1.00 98.31 190 TRP A C 1
ATOM 1501 O O . TRP A 1 190 ? 5.618 7.612 8.431 1.00 98.31 190 TRP A O 1
ATOM 1511 N N . GLY A 1 191 ? 5.761 5.587 7.466 1.00 98.50 191 GLY A N 1
ATOM 1512 C CA . GLY A 1 191 ? 4.841 4.924 8.373 1.00 98.50 191 GLY A CA 1
ATOM 1513 C C . GLY A 1 191 ? 5.277 5.037 9.827 1.00 98.50 191 GLY A C 1
ATOM 1514 O O . GLY A 1 191 ? 4.447 5.324 10.681 1.00 98.50 191 GLY A O 1
ATOM 1515 N N . GLY A 1 192 ? 6.575 4.920 10.115 1.00 98.44 192 GLY A N 1
ATOM 1516 C CA . GLY A 1 192 ? 7.112 5.114 11.465 1.00 98.44 192 GLY A CA 1
ATOM 1517 C C . GLY A 1 192 ? 6.919 6.544 11.973 1.00 98.44 192 GLY A C 1
ATOM 1518 O O . GLY A 1 192 ? 6.517 6.763 13.120 1.00 98.44 192 GLY A O 1
ATOM 1519 N N . MET A 1 193 ? 7.139 7.540 11.109 1.00 98.50 193 MET A N 1
ATOM 1520 C CA . MET A 1 193 ? 6.866 8.937 11.454 1.00 98.50 193 MET A CA 1
ATOM 1521 C C . MET A 1 193 ? 5.370 9.174 11.687 1.00 98.50 193 MET A C 1
ATOM 1523 O O . MET A 1 193 ? 5.008 9.839 12.654 1.00 98.50 193 MET A O 1
ATOM 1527 N N . ILE A 1 194 ? 4.504 8.624 10.834 1.00 98.50 194 ILE A N 1
ATOM 1528 C CA . ILE A 1 194 ? 3.048 8.782 10.909 1.00 98.50 194 ILE A CA 1
ATOM 1529 C C . ILE A 1 194 ? 2.500 8.136 12.186 1.00 98.50 194 ILE A C 1
ATOM 1531 O O . ILE A 1 194 ? 1.807 8.806 12.950 1.00 98.50 194 ILE A O 1
ATOM 1535 N N . THR A 1 195 ? 2.848 6.880 12.476 1.00 98.50 195 THR A N 1
ATOM 1536 C CA . THR A 1 195 ? 2.358 6.172 13.673 1.00 98.50 195 THR A CA 1
ATOM 1537 C C . THR A 1 195 ? 2.868 6.803 14.966 1.00 98.50 195 THR A C 1
ATOM 1539 O O . THR A 1 195 ? 2.097 6.962 15.910 1.00 98.50 195 THR A O 1
ATOM 1542 N N . THR A 1 196 ? 4.117 7.286 14.988 1.00 98.19 196 THR A N 1
ATOM 1543 C CA . THR A 1 196 ? 4.644 8.078 16.114 1.00 98.19 196 THR A CA 1
ATOM 1544 C C . THR A 1 196 ? 3.823 9.348 16.339 1.00 98.19 196 THR A C 1
ATOM 1546 O O . THR A 1 196 ? 3.595 9.751 17.480 1.00 98.19 196 THR A O 1
ATOM 1549 N N . ARG A 1 197 ? 3.376 10.016 15.267 1.00 96.50 197 ARG A N 1
ATOM 1550 C CA . ARG A 1 197 ? 2.525 11.209 15.395 1.00 96.50 197 ARG A CA 1
ATOM 1551 C C . ARG A 1 197 ? 1.133 10.869 15.900 1.00 96.50 197 ARG A C 1
ATOM 1553 O O . ARG A 1 197 ? 0.668 11.582 16.781 1.00 96.50 197 ARG A O 1
ATOM 1560 N N . ILE A 1 198 ? 0.535 9.783 15.413 1.00 97.75 198 ILE A N 1
ATOM 1561 C CA . ILE A 1 198 ? -0.750 9.282 15.913 1.00 97.75 198 ILE A CA 1
ATOM 1562 C C . ILE A 1 198 ? -0.666 9.058 17.426 1.00 97.75 198 ILE A C 1
ATOM 1564 O O . ILE A 1 198 ? -1.416 9.682 18.166 1.00 97.75 198 ILE A O 1
ATOM 1568 N N . ALA A 1 199 ? 0.311 8.273 17.891 1.00 97.31 199 ALA A N 1
ATOM 1569 C CA . ALA A 1 199 ? 0.464 7.947 19.312 1.00 97.31 199 ALA A CA 1
ATOM 1570 C C . ALA A 1 199 ? 0.690 9.181 20.207 1.00 97.31 199 ALA A C 1
ATOM 1572 O O . ALA A 1 199 ? 0.349 9.176 21.384 1.00 97.31 199 ALA A O 1
ATOM 1573 N N . ARG A 1 200 ? 1.283 10.252 19.665 1.00 96.69 200 ARG A N 1
ATOM 1574 C CA . ARG A 1 200 ? 1.513 11.501 20.408 1.00 96.69 200 ARG A CA 1
ATOM 1575 C C . ARG A 1 200 ? 0.293 12.417 20.473 1.00 96.69 200 ARG A C 1
ATOM 1577 O O . ARG A 1 200 ? 0.231 13.232 21.388 1.00 96.69 200 ARG A O 1
ATOM 1584 N N . GLN A 1 201 ? -0.590 12.373 19.479 1.00 94.56 201 GLN A N 1
ATOM 1585 C CA . GLN A 1 201 ? -1.744 13.274 19.382 1.00 94.56 201 GLN A CA 1
ATOM 1586 C C . GLN A 1 201 ? -3.032 12.651 19.915 1.00 94.56 201 GLN A C 1
ATOM 1588 O O . GLN A 1 201 ? -3.876 13.374 20.436 1.00 94.56 201 GLN A O 1
ATOM 1593 N N . TYR A 1 202 ? -3.156 11.330 19.792 1.00 94.19 202 TYR A N 1
ATOM 1594 C CA . TYR A 1 202 ? -4.347 10.558 20.130 1.00 94.19 202 TYR A CA 1
ATOM 1595 C C . TYR A 1 202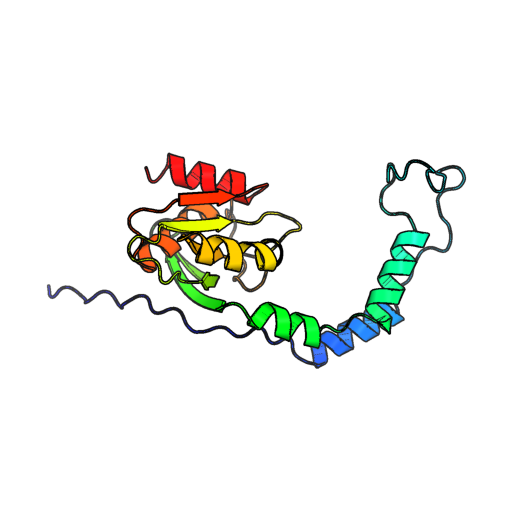 ? -3.964 9.426 21.106 1.00 94.19 202 TYR A C 1
ATOM 1597 O O . TYR A 1 202 ? -3.856 8.276 20.676 1.00 94.19 202 TYR A O 1
ATOM 1605 N N . PRO A 1 203 ? -3.640 9.758 22.372 1.00 85.88 203 PRO A N 1
ATOM 1606 C CA . PRO A 1 203 ? -3.227 8.783 23.381 1.00 85.88 203 PRO A CA 1
ATOM 1607 C C . PRO A 1 203 ? -4.383 7.923 23.908 1.00 85.88 203 PRO A C 1
ATOM 1609 O O . PRO A 1 203 ? -5.535 8.415 23.934 1.00 85.88 203 PRO A O 1
#

Sequence (203 aa):
VPSAAMAVFAPCQFKIRVEDSVLDDLKYRLQHARVDKKNIENAGHDPSGSWAYGTDRGVLEQYLNHWRDRFDWRKQEDALNKLPHFMAKLHCPISRRDLDIHFIHATSSAPDAIPLLLVHGWPGSVVEFLKVIPLLNAAGFTVVAPSIPGYGWSEAPTTPGANVWYMADRLHTLMQELGYAQYAAQGGDWGGMITTRIARQYP

Organism: NCBI:txid89044

pLDDT: mean 90.12, std 14.08, range [35.34, 98.88]

InterPro domains:
  IPR000639 Epoxide hydrolase-like [PR00412] (120-138)
  IPR000639 Epoxide hydrolase-like [PR00412] (140-155)
  IPR000639 Epoxide hydrolase-like [PR00412] (185-198)
  IPR010497 Epoxide hydrolase, N-terminal [PF06441] (13-129)
  IPR029058 Alpha/Beta hydrolase fold [G3DSA:3.40.50.1820] (4-203)
  IPR029058 Alpha/Beta hydrolase fold [SSF53474] (12-203)

Foldseek 3Di:
DDDDPPDQFDWAFDADDDDVVVVVVVLVCLVVPDDDPDDDPPPDVPPVVPCPVHDDSVNVVVVSCCVNPPDDVVVVSVLVRVFGKTWGFFQQPVVRDTWIKIKTWAAAPDPQAAEEEEEEAPPDFCVVCSVPSVVSSVVRHGYIYIGFAPGDPIDHDPDPDCDLLVRLSRSVSVCVSVVNLDHHYDYDHSSVSNNVNNVVPRD

Radius of gyration: 20.75 Å; chains: 1; bounding box: 70×38×50 Å

Secondary structure (DSSP, 8-state):
-----PPP--PEEE-----HHHHHHHHHHHHH----S-PPTTS---TT---TTSS-HHHHHHHHHHHHHT--HHHHHHHHTTS-EEEEEEEETTTTEEEEEEEEEE----TTPEEEEEE--SS--GGGGTTTHHHHHHTTEEEEEEPPTTSTTSPPP-SS---HHHHHHHHHHHHHHTT-SS-EEEESHHHHHHHHHHHHH--